Protein AF-A0A168EHV9-F1 (afdb_monomer_lite)

Sequence (299 aa):
MASMLSFASGSTSKSRPTATAKTTVALQALPVQDIETDQDRRGRSLKHLLKANHVNYAVVDKTLQLNNVNTHNLSAAYILGANETHLDTIYNEQIKHLDPWTPSPAEVIDEDWRDFLGDRNYQRAFVDFFEDKLAFQFAYDWKQEMKHVLIDGDEPLINCLIGAFGHPLNHLALAYEINSRALAMEALSLTCIHYNELHKYLDDPKYTKRSALPALSLQELISRLAQDESLQGTAAQERHDSLETLFSQHEDLILEYWNAWQIVDAAKQFQDLQQTAVALFTSSTSNCSSYQRSSINMG

Foldseek 3Di:
DDDDDDPPPPPPPPPDDDDDQLRDADDDDDDAQALVPDPDPQSVLLQVLLVVCLQWFFQAAPVNFDGQCLNVVLLVCVVVPDGNVRSVVSSVVSVVPTDTDDDAPDAADPVCNLVCFQASSCLVNLLVHLVVCCVPPVVVPLVVVQCCQAPDDPDHLVLLCPFLVNPLVSLCVSCRRHVNPSSSSSSRSVSRNRRDPSSCCVVPCVLQDAAPQADAAPVVLVVVVVVDPVCPPLQDPDGSCSVVVSCVVCVVVVSNSVNNHDRRHNNVRVVRVVVVVVVCVVVVPPPPPPPPPDPPDDD

Secondary structure (DSSP, 8-state):
---------------PPPP-GGG----PPPPP--TTT--SHHHHHHHHHHHHHHHHB-SB-TTSSSB--HHHHHHHHHHTT--HHHHHHHHHHHGGGPPBP---SS---TTTGGGGTT-GGGHHHHHHHHHHHHHHTSTT-HHHHHHHHHTSSSS-SGGGGGHHHHHHHHHHHHHHHTT-HHHHHHHHHHHHHT--GGGHHHH-GGG----SS-BS-HHHHHHHHHH-GGGTTTS-SS-TTHHHHHHHHHHHHHHHHHHHB--S-HHHHHHHHHHHHHHHHHHGGGS-SSSSSSSS---

Organism: Cordyceps fumosorosea (strain ARSEF 2679) (NCBI:txid1081104)

pLDDT: mean 86.11, std 19.09, range [25.48, 98.69]

Radius of gyration: 22.24 Å; chains: 1; bounding box: 85×48×56 Å

InterPro domains:
  IPR025337 Questin oxidase-like [PF14027] (67-285)
  IPR025337 Questin oxidase-like [PTHR35870] (15-287)

Structure (mmCIF, N/CA/C/O backbone):
data_AF-A0A168EHV9-F1
#
_entry.id   AF-A0A168EHV9-F1
#
loop_
_atom_site.group_PDB
_atom_site.id
_atom_site.type_symbol
_atom_site.label_atom_id
_atom_site.label_alt_id
_atom_site.label_comp_id
_atom_site.label_asym_id
_atom_site.label_entity_id
_atom_site.label_seq_id
_atom_site.pdbx_PDB_ins_code
_atom_site.Cartn_x
_atom_site.Cartn_y
_atom_site.Cartn_z
_atom_site.occupancy
_atom_site.B_iso_or_equiv
_atom_site.auth_seq_id
_atom_site.auth_comp_id
_atom_site.auth_asym_id
_atom_site.auth_atom_id
_atom_site.pdbx_PDB_model_num
ATOM 1 N N . MET A 1 1 ? -48.262 -27.572 -10.622 1.00 34.16 1 MET A N 1
ATOM 2 C CA . MET A 1 1 ? -47.590 -27.262 -9.345 1.00 34.16 1 MET A CA 1
ATOM 3 C C . MET A 1 1 ? -46.090 -27.302 -9.567 1.00 34.16 1 MET A C 1
ATOM 5 O O . MET A 1 1 ? -45.554 -28.387 -9.709 1.00 34.16 1 MET A O 1
ATOM 9 N N . ALA A 1 2 ? -45.458 -26.135 -9.666 1.00 27.70 2 ALA A N 1
ATOM 10 C CA . ALA A 1 2 ? -44.033 -25.904 -9.420 1.00 27.70 2 ALA A CA 1
ATOM 11 C C . ALA A 1 2 ? -43.858 -24.379 -9.418 1.00 27.70 2 ALA A C 1
ATOM 13 O O . ALA A 1 2 ? -43.912 -23.735 -10.461 1.00 27.70 2 ALA A O 1
ATOM 14 N N . SER A 1 3 ? -43.817 -23.808 -8.217 1.00 26.05 3 SER A N 1
ATOM 15 C CA . SER A 1 3 ? -43.642 -22.378 -7.981 1.00 26.05 3 SER A CA 1
ATOM 16 C C . SER A 1 3 ? -42.182 -22.019 -8.239 1.00 26.05 3 SER A C 1
ATOM 18 O O . SER A 1 3 ? -41.304 -22.530 -7.549 1.00 26.05 3 SER A O 1
ATOM 20 N N . MET A 1 4 ? -41.921 -21.147 -9.214 1.00 28.39 4 MET A N 1
ATOM 21 C CA . MET A 1 4 ? -40.635 -20.463 -9.336 1.00 28.39 4 MET A CA 1
ATOM 22 C C . MET A 1 4 ? -40.546 -19.422 -8.218 1.00 28.39 4 MET A C 1
ATOM 24 O O . MET A 1 4 ? -41.278 -18.435 -8.225 1.00 28.39 4 MET A O 1
ATOM 28 N N . LEU A 1 5 ? -39.672 -19.654 -7.242 1.00 28.83 5 LEU A N 1
ATOM 29 C CA . LEU A 1 5 ? -39.256 -18.623 -6.298 1.00 28.83 5 LEU A CA 1
ATOM 30 C C . LEU A 1 5 ? -38.093 -17.861 -6.936 1.00 28.83 5 LEU A C 1
ATOM 32 O O . LEU A 1 5 ? -36.964 -18.338 -6.979 1.00 28.83 5 LEU A O 1
ATOM 36 N N . SER A 1 6 ? -38.406 -16.687 -7.480 1.00 25.48 6 SER A N 1
ATOM 37 C CA . SER A 1 6 ? -37.418 -15.665 -7.808 1.00 25.48 6 SER A CA 1
ATOM 38 C C . SER A 1 6 ? -36.920 -15.066 -6.493 1.00 25.48 6 SER A C 1
ATOM 40 O O . SER A 1 6 ? -37.676 -14.401 -5.785 1.00 25.48 6 SER A O 1
ATOM 42 N N . PHE A 1 7 ? -35.661 -15.323 -6.146 1.00 29.28 7 PHE A N 1
ATOM 43 C CA . PHE A 1 7 ? -34.968 -14.538 -5.132 1.00 29.28 7 PHE A CA 1
ATOM 44 C C . PHE A 1 7 ? -34.495 -13.244 -5.794 1.00 29.28 7 PHE A C 1
ATOM 46 O O . PHE A 1 7 ? -33.439 -13.193 -6.418 1.00 29.28 7 PHE A O 1
ATOM 53 N N . ALA A 1 8 ? -35.306 -12.195 -5.684 1.00 27.77 8 ALA A N 1
ATOM 54 C CA . ALA A 1 8 ? -34.821 -10.840 -5.869 1.00 27.77 8 ALA A CA 1
ATOM 55 C C . ALA A 1 8 ? -33.911 -10.517 -4.675 1.00 27.77 8 ALA A C 1
ATOM 57 O O . ALA A 1 8 ? -34.394 -10.286 -3.566 1.00 27.77 8 ALA A O 1
ATOM 58 N N . SER A 1 9 ? -32.594 -10.547 -4.890 1.00 33.19 9 SER A N 1
ATOM 59 C CA . SER A 1 9 ? -31.646 -9.945 -3.956 1.00 33.19 9 SER A CA 1
ATOM 60 C C . SER A 1 9 ? -31.898 -8.441 -3.970 1.00 33.19 9 SER A C 1
ATOM 62 O O . SER A 1 9 ? -31.613 -7.749 -4.949 1.00 33.19 9 SER A O 1
ATOM 64 N N . GLY A 1 10 ? -32.546 -7.944 -2.919 1.00 27.75 10 GLY A N 1
ATOM 65 C CA . GLY A 1 10 ? -32.713 -6.518 -2.711 1.00 27.75 10 GLY A CA 1
ATOM 66 C C . GLY A 1 10 ? -31.342 -5.898 -2.491 1.00 27.75 10 GLY A C 1
ATOM 67 O O . GLY A 1 10 ? -30.741 -6.101 -1.442 1.00 27.75 10 GLY A O 1
ATOM 68 N N . SER A 1 11 ? -30.865 -5.125 -3.467 1.00 35.75 11 SER A N 1
ATOM 69 C CA . SER A 1 11 ? -29.765 -4.185 -3.271 1.00 35.75 11 SER A CA 1
ATOM 70 C C . SER A 1 11 ? -30.214 -3.150 -2.237 1.00 35.75 11 SER A C 1
ATOM 72 O O . SER A 1 11 ? -30.829 -2.129 -2.549 1.00 35.75 11 SER A O 1
ATOM 74 N N . THR A 1 12 ? -29.966 -3.438 -0.962 1.00 35.00 12 THR A N 1
ATOM 75 C CA . THR A 1 12 ? -29.972 -2.412 0.069 1.00 35.00 12 THR A CA 1
ATOM 76 C C . THR A 1 12 ? -28.744 -1.559 -0.191 1.00 35.00 12 THR A C 1
ATOM 78 O O . THR A 1 12 ? -27.644 -1.894 0.246 1.00 35.00 12 THR A O 1
ATOM 81 N N . SER A 1 13 ? -28.922 -0.471 -0.940 1.00 41.75 13 SER A N 1
ATOM 82 C CA . SER A 1 13 ? -27.969 0.632 -0.976 1.00 41.75 13 SER A CA 1
ATOM 83 C C . SER A 1 13 ? -27.669 1.025 0.473 1.00 41.75 13 SER A C 1
ATOM 85 O O . SER A 1 13 ? -28.491 1.656 1.141 1.00 41.75 13 SER A O 1
ATOM 87 N N . LYS A 1 14 ? -26.528 0.564 1.002 1.00 51.06 14 LYS A N 1
ATOM 88 C CA . LYS A 1 14 ? -26.032 0.973 2.317 1.00 51.06 14 LYS A CA 1
ATOM 89 C C . LYS A 1 14 ? -25.899 2.494 2.257 1.00 51.06 14 LYS A C 1
ATOM 91 O O . LYS A 1 14 ? -25.162 3.010 1.416 1.00 51.06 14 LYS A O 1
ATOM 96 N N . SER A 1 15 ? -26.638 3.219 3.098 1.00 45.91 15 SER A N 1
ATOM 97 C CA . SER A 1 15 ? -26.566 4.680 3.151 1.00 45.91 15 SER A CA 1
ATOM 98 C C . SER A 1 15 ? -25.124 5.093 3.451 1.00 45.91 15 SER A C 1
ATOM 100 O O . SER A 1 15 ? -24.645 4.887 4.567 1.00 45.91 15 SER A O 1
ATOM 102 N N . ARG A 1 16 ? -24.413 5.637 2.458 1.00 55.50 16 ARG A N 1
ATOM 103 C CA . ARG A 1 16 ? -23.060 6.160 2.667 1.00 55.50 16 ARG A CA 1
ATOM 104 C C . ARG A 1 16 ? -23.142 7.384 3.590 1.00 55.50 16 ARG A C 1
ATOM 106 O O . ARG A 1 16 ? -24.017 8.224 3.372 1.00 55.50 16 ARG A O 1
ATOM 113 N N . PRO A 1 17 ? -22.265 7.512 4.600 1.00 59.22 17 PRO A N 1
ATOM 114 C CA . PRO A 1 17 ? -22.218 8.703 5.438 1.00 59.22 17 PRO A CA 1
ATOM 115 C C . PRO A 1 17 ? -22.002 9.952 4.579 1.00 59.22 17 PRO A C 1
ATOM 117 O O . PRO A 1 17 ? -21.102 9.987 3.738 1.00 59.22 17 PRO A O 1
ATOM 120 N N . THR A 1 18 ? -22.817 10.985 4.778 1.00 64.69 18 THR A N 1
ATOM 121 C CA . THR A 1 18 ? -22.652 12.252 4.060 1.00 64.69 18 THR A CA 1
ATOM 122 C C . THR A 1 18 ? -21.494 13.031 4.676 1.00 64.69 18 THR A C 1
ATOM 124 O O . THR A 1 18 ? -21.542 13.397 5.850 1.00 64.69 18 THR A O 1
ATOM 127 N N . ALA A 1 19 ? -20.452 13.298 3.890 1.00 72.12 19 ALA A N 1
ATOM 128 C CA . ALA A 1 19 ? -19.323 14.104 4.332 1.00 72.12 19 ALA A CA 1
ATOM 129 C C . ALA A 1 19 ? -19.776 15.540 4.667 1.00 72.12 19 ALA A C 1
ATOM 131 O O . ALA A 1 19 ? -20.500 16.174 3.899 1.00 72.12 19 ALA A O 1
ATOM 132 N N . THR A 1 20 ? -19.350 16.061 5.818 1.00 82.81 20 THR A N 1
ATOM 133 C CA . THR A 1 20 ? -19.611 17.439 6.263 1.00 82.81 20 THR A CA 1
ATOM 134 C C . THR A 1 20 ? -18.299 18.196 6.415 1.00 82.81 20 THR A C 1
ATOM 136 O O . THR A 1 20 ? -17.263 17.574 6.617 1.00 82.81 20 THR A O 1
ATOM 139 N N . ALA A 1 21 ? -18.333 19.532 6.437 1.00 77.81 21 ALA A N 1
ATOM 140 C CA . ALA A 1 21 ? -17.128 20.342 6.656 1.00 77.81 21 ALA A CA 1
ATOM 141 C C . ALA A 1 21 ? -16.350 19.959 7.934 1.00 77.81 21 ALA A C 1
ATOM 143 O O . ALA A 1 21 ? -15.128 20.051 7.961 1.00 77.81 21 ALA A O 1
ATOM 144 N N . LYS A 1 22 ? -17.046 19.488 8.982 1.00 82.38 22 LYS A N 1
ATOM 145 C CA . LYS A 1 22 ? -16.427 19.031 10.240 1.00 82.38 22 LYS A CA 1
ATOM 146 C C . LYS A 1 22 ? -15.723 17.678 10.124 1.00 82.38 22 LYS A C 1
ATOM 148 O O . LYS A 1 22 ? -14.875 17.366 10.950 1.00 82.38 22 LYS A O 1
ATOM 153 N N . THR A 1 23 ? -16.090 16.874 9.131 1.00 82.94 23 THR A N 1
ATOM 154 C CA . THR A 1 23 ? -15.602 15.502 8.928 1.00 82.94 23 THR A CA 1
ATOM 155 C C . THR A 1 23 ? -14.753 15.372 7.662 1.00 82.94 23 THR A C 1
ATOM 157 O O . THR A 1 23 ? -14.484 14.261 7.220 1.00 82.94 23 THR A O 1
ATOM 160 N N . THR A 1 24 ? -14.364 16.489 7.045 1.00 86.75 24 THR A N 1
ATOM 161 C CA . THR A 1 24 ? -13.550 16.523 5.825 1.00 86.75 24 THR A CA 1
ATOM 162 C C . THR A 1 24 ? -12.269 17.298 6.056 1.00 86.75 24 THR A C 1
ATOM 164 O O . THR A 1 24 ? -12.294 18.372 6.655 1.00 86.75 24 THR A O 1
ATOM 167 N N . VAL A 1 25 ? -11.171 16.794 5.503 1.00 90.31 25 VAL A N 1
ATOM 168 C CA . VAL A 1 25 ? -9.889 17.497 5.454 1.00 90.31 25 VAL A CA 1
ATOM 169 C C . VAL A 1 25 ? -9.644 17.926 4.014 1.00 90.31 25 VAL A C 1
ATOM 171 O O . VAL A 1 25 ? -9.630 17.093 3.110 1.00 90.31 25 VAL A O 1
ATOM 174 N N . ALA A 1 26 ? -9.465 19.225 3.792 1.00 88.81 26 ALA A N 1
ATOM 175 C CA . ALA A 1 26 ? -9.040 19.729 2.494 1.00 88.81 26 ALA A CA 1
ATOM 176 C C . ALA A 1 26 ? -7.524 19.542 2.363 1.00 88.81 26 ALA A C 1
ATOM 178 O O . ALA A 1 26 ? -6.759 20.125 3.130 1.00 88.81 26 ALA A O 1
ATOM 179 N N . LEU A 1 27 ? -7.101 18.735 1.392 1.00 85.12 27 LEU A N 1
ATOM 180 C CA . LEU A 1 27 ? -5.694 18.527 1.066 1.00 85.12 27 LEU A CA 1
ATOM 181 C C . LEU A 1 27 ? -5.400 19.121 -0.306 1.00 85.12 27 LEU A C 1
ATOM 183 O O . LEU A 1 27 ? -6.161 18.937 -1.256 1.00 85.12 27 LEU A O 1
ATOM 187 N N . GLN A 1 28 ? -4.286 19.840 -0.404 1.00 87.75 28 GLN A N 1
ATOM 188 C CA . GLN A 1 28 ? -3.767 20.274 -1.690 1.00 87.75 28 GLN A CA 1
ATOM 189 C C . GLN A 1 28 ? -3.089 19.083 -2.368 1.00 87.75 28 GLN A C 1
ATOM 191 O O . GLN A 1 28 ? -2.227 18.441 -1.769 1.00 87.75 28 GLN A O 1
ATOM 196 N N . ALA A 1 29 ? -3.465 18.800 -3.615 1.00 84.62 29 ALA A N 1
ATOM 197 C CA . ALA A 1 29 ? -2.769 17.802 -4.413 1.00 84.62 29 ALA A CA 1
ATOM 198 C C . ALA A 1 29 ? -1.316 18.246 -4.640 1.00 84.62 29 ALA A C 1
ATOM 200 O O . ALA A 1 29 ? -1.069 19.375 -5.077 1.00 84.62 29 ALA A O 1
ATOM 201 N N . LEU A 1 30 ? -0.368 17.361 -4.333 1.00 83.31 30 LEU A N 1
ATOM 202 C CA . LEU A 1 30 ? 1.035 17.583 -4.655 1.00 83.31 30 LEU A CA 1
ATOM 203 C C . LEU A 1 30 ? 1.253 17.454 -6.172 1.00 83.31 30 LEU A C 1
ATOM 205 O O . LEU A 1 30 ? 0.503 16.735 -6.841 1.00 83.31 30 LEU A O 1
ATOM 209 N N . PRO A 1 31 ? 2.255 18.151 -6.738 1.00 88.00 31 PRO A N 1
ATOM 210 C CA . PRO A 1 31 ? 2.623 17.967 -8.133 1.00 88.00 31 PRO A CA 1
ATOM 211 C C . PRO A 1 31 ? 3.004 16.510 -8.404 1.00 88.00 31 PRO A C 1
ATOM 213 O O . PRO A 1 31 ? 3.838 15.945 -7.699 1.00 88.00 31 PRO A O 1
ATOM 216 N N . VAL A 1 32 ? 2.420 15.927 -9.449 1.00 92.81 32 VAL A N 1
ATOM 217 C CA . VAL A 1 32 ? 2.819 14.604 -9.936 1.00 92.81 32 VAL A CA 1
ATOM 218 C C . VAL A 1 32 ? 4.202 14.723 -10.571 1.00 92.81 32 VAL A C 1
ATOM 220 O O . VAL A 1 32 ? 4.411 15.540 -11.470 1.00 92.81 32 VAL A O 1
ATOM 223 N N . GLN A 1 33 ? 5.140 13.903 -10.116 1.00 92.62 33 GLN A N 1
ATOM 224 C CA . GLN A 1 33 ? 6.472 13.784 -10.691 1.00 92.62 33 GLN A CA 1
ATOM 225 C C . GLN A 1 33 ? 6.429 12.755 -11.821 1.00 92.62 33 GLN A C 1
ATOM 227 O O . GLN A 1 33 ? 6.832 11.611 -11.646 1.00 92.62 33 GLN A O 1
ATOM 232 N N . ASP A 1 34 ? 5.875 13.146 -12.968 1.00 94.44 34 ASP A N 1
ATOM 233 C CA . ASP A 1 34 ? 5.616 12.233 -14.084 1.00 94.44 34 ASP A CA 1
ATOM 234 C C . ASP A 1 34 ? 6.908 11.716 -14.742 1.00 94.44 34 ASP A C 1
ATOM 236 O O . ASP A 1 34 ? 7.407 12.288 -15.711 1.00 94.44 34 ASP A O 1
ATOM 240 N N . ILE A 1 35 ? 7.427 10.592 -14.241 1.00 95.38 35 ILE A N 1
ATOM 241 C CA . ILE A 1 35 ? 8.651 9.971 -14.763 1.00 95.38 35 ILE A CA 1
ATOM 242 C C . ILE A 1 35 ? 8.446 9.307 -16.127 1.00 95.38 35 ILE A C 1
ATOM 244 O O . ILE A 1 35 ? 9.422 8.975 -16.803 1.00 95.38 35 ILE A O 1
ATOM 248 N N . GLU A 1 36 ? 7.198 9.072 -16.547 1.00 91.44 36 GLU A N 1
ATOM 249 C CA . GLU A 1 36 ? 6.912 8.394 -17.811 1.00 91.44 36 GLU A CA 1
ATOM 250 C C . GLU A 1 36 ? 7.256 9.277 -19.008 1.00 91.44 36 GLU A C 1
ATOM 252 O O . GLU A 1 36 ? 7.750 8.760 -20.018 1.00 91.44 36 GLU A O 1
ATOM 257 N N . THR A 1 37 ? 7.041 10.588 -18.864 1.00 91.06 37 THR A N 1
ATOM 258 C CA . THR A 1 37 ? 7.288 11.606 -19.893 1.00 91.06 37 THR A CA 1
ATOM 259 C C . THR A 1 37 ? 8.524 12.473 -19.622 1.00 91.06 37 THR A C 1
ATOM 261 O O . THR A 1 37 ? 8.908 13.273 -20.486 1.00 91.06 37 THR A O 1
ATOM 264 N N . ASP A 1 38 ? 9.189 12.279 -18.477 1.00 89.38 38 ASP A N 1
ATOM 265 C CA . ASP A 1 38 ? 10.330 13.086 -18.045 1.00 89.38 38 ASP A CA 1
ATOM 266 C C . ASP A 1 38 ? 11.535 12.993 -19.002 1.00 89.38 38 ASP A C 1
ATOM 268 O O . ASP A 1 38 ? 12.020 11.919 -19.379 1.00 89.38 38 ASP A O 1
ATOM 272 N N . GLN A 1 39 ? 12.037 14.164 -19.394 1.00 90.62 39 GLN A N 1
ATOM 273 C CA . GLN A 1 39 ? 13.214 14.330 -20.247 1.00 90.62 39 GLN A CA 1
ATOM 274 C C . GLN A 1 39 ? 14.494 14.568 -19.436 1.00 90.62 39 GLN A C 1
ATOM 276 O O . GLN A 1 39 ? 15.587 14.604 -20.015 1.00 90.62 39 GLN A O 1
ATOM 281 N N . ASP A 1 40 ? 14.407 14.683 -18.114 1.00 93.62 40 ASP A N 1
ATOM 282 C CA . ASP A 1 40 ? 15.566 14.688 -17.238 1.00 93.62 40 ASP A CA 1
ATOM 283 C C . ASP A 1 40 ? 16.160 13.275 -17.109 1.00 93.62 40 ASP A C 1
ATOM 285 O O . ASP A 1 40 ? 15.470 12.249 -17.144 1.00 93.62 40 ASP A O 1
ATOM 289 N N . ARG A 1 41 ? 17.490 13.201 -17.008 1.00 94.56 41 ARG A N 1
ATOM 290 C CA . ARG A 1 41 ? 18.201 11.923 -16.886 1.00 94.56 41 ARG A CA 1
ATOM 291 C C . ARG A 1 41 ? 17.807 11.189 -15.601 1.00 94.56 41 ARG A C 1
ATOM 293 O O . ARG A 1 41 ? 17.723 9.959 -15.611 1.00 94.56 41 ARG A O 1
ATOM 300 N N . ARG A 1 42 ? 17.499 11.932 -14.548 1.00 95.81 42 ARG A N 1
ATOM 301 C CA . ARG A 1 42 ? 17.100 11.447 -13.237 1.00 95.81 42 ARG A CA 1
ATOM 302 C C . ARG A 1 42 ? 15.749 10.742 -13.255 1.00 95.81 42 ARG A C 1
ATOM 304 O O . ARG A 1 42 ? 15.660 9.614 -12.776 1.00 95.81 42 ARG A O 1
ATOM 311 N N . GLY A 1 43 ? 14.730 11.361 -13.856 1.00 96.44 43 GLY A N 1
ATOM 312 C CA . GLY A 1 43 ? 13.402 10.758 -14.010 1.00 96.44 43 GLY A CA 1
ATOM 313 C C . GLY A 1 43 ? 13.457 9.479 -14.846 1.00 96.44 43 GLY A C 1
ATOM 314 O O . GLY A 1 43 ? 12.920 8.444 -14.448 1.00 96.44 43 GLY A O 1
ATOM 315 N N . ARG A 1 44 ? 14.227 9.489 -15.947 1.00 96.25 44 ARG A N 1
ATOM 316 C CA . ARG A 1 44 ? 14.475 8.273 -16.743 1.00 96.25 44 ARG A CA 1
ATOM 317 C C . ARG A 1 44 ? 15.191 7.176 -15.958 1.00 96.25 44 ARG A C 1
ATOM 319 O O . ARG A 1 44 ? 14.838 6.010 -16.107 1.00 96.25 44 ARG A O 1
ATOM 326 N N . SER A 1 45 ? 16.195 7.527 -15.149 1.00 97.62 45 SER A N 1
ATOM 327 C CA . SER A 1 45 ? 16.901 6.570 -14.287 1.00 97.62 45 SER A CA 1
ATOM 328 C C . SER A 1 45 ? 15.921 5.904 -13.320 1.00 97.62 45 SER A C 1
ATOM 330 O O . SER A 1 45 ? 15.820 4.679 -13.332 1.00 97.62 45 SER A O 1
ATOM 332 N N . LEU A 1 46 ? 15.107 6.684 -12.597 1.00 98.12 46 LEU A N 1
ATOM 333 C CA . LEU A 1 46 ? 14.077 6.135 -11.714 1.00 98.12 46 LEU A CA 1
ATOM 334 C C . LEU A 1 46 ? 13.121 5.203 -12.475 1.00 98.12 46 LEU A C 1
ATOM 336 O O . LEU A 1 46 ? 12.934 4.060 -12.066 1.00 98.12 46 LEU A O 1
ATOM 340 N N . LYS A 1 47 ? 12.576 5.642 -13.617 1.00 97.75 47 LYS A N 1
ATOM 341 C CA . LYS A 1 47 ? 11.692 4.822 -14.463 1.00 97.75 47 LYS A CA 1
ATOM 342 C C . LYS A 1 47 ? 12.320 3.473 -14.819 1.00 97.75 47 LYS A C 1
ATOM 344 O O . LYS A 1 47 ? 11.668 2.434 -14.715 1.00 97.75 47 LYS A O 1
ATOM 349 N N . HIS A 1 48 ? 13.582 3.475 -15.245 1.00 97.56 48 HIS A N 1
ATOM 350 C CA . HIS A 1 48 ? 14.288 2.251 -15.611 1.00 97.56 48 HIS A CA 1
ATOM 351 C C . HIS A 1 48 ? 14.519 1.329 -14.414 1.00 97.56 48 HIS A C 1
ATOM 353 O O . HIS A 1 48 ? 14.302 0.127 -14.550 1.00 97.56 48 HIS A O 1
ATOM 359 N N . LEU A 1 49 ? 14.907 1.871 -13.259 1.00 98.50 49 LEU A N 1
ATOM 360 C CA . LEU A 1 49 ? 15.152 1.086 -12.049 1.00 98.50 49 LEU A CA 1
ATOM 361 C C . LEU A 1 49 ? 13.860 0.482 -11.486 1.00 98.50 49 LEU A C 1
ATOM 363 O O . LEU A 1 49 ? 13.853 -0.690 -11.122 1.00 98.50 49 LEU A O 1
ATOM 367 N N . LEU A 1 50 ? 12.750 1.226 -11.486 1.00 98.38 50 LEU A N 1
ATOM 368 C CA . LEU A 1 50 ? 11.447 0.697 -11.067 1.00 98.38 50 LEU A CA 1
ATOM 369 C C . LEU A 1 50 ? 10.964 -0.408 -12.008 1.00 98.38 50 LEU A C 1
ATOM 371 O O . LEU A 1 50 ? 10.540 -1.463 -11.546 1.00 98.38 50 LEU A O 1
ATOM 375 N N . LYS A 1 51 ? 11.105 -0.221 -13.327 1.00 97.88 51 LYS A N 1
ATOM 376 C CA . LYS A 1 51 ? 10.781 -1.272 -14.301 1.00 97.88 51 LYS A CA 1
ATOM 377 C C . LYS A 1 51 ? 11.679 -2.499 -14.134 1.00 97.88 51 LYS A C 1
ATOM 379 O O . LYS A 1 51 ? 11.203 -3.623 -14.254 1.00 97.88 51 LYS A O 1
ATOM 384 N N . ALA A 1 52 ? 12.968 -2.300 -13.870 1.00 98.25 52 ALA A N 1
ATOM 385 C CA . ALA A 1 52 ? 13.887 -3.398 -13.607 1.00 98.25 52 ALA A CA 1
ATOM 386 C C . ALA A 1 52 ? 13.522 -4.134 -12.309 1.00 98.25 52 ALA A C 1
ATOM 388 O O . ALA A 1 52 ? 13.575 -5.361 -12.296 1.00 98.25 52 ALA A O 1
ATOM 389 N N . ASN A 1 53 ? 13.087 -3.422 -11.263 1.00 98.50 53 ASN A N 1
ATOM 390 C CA . ASN A 1 53 ? 12.585 -4.049 -10.044 1.00 98.50 53 ASN A CA 1
ATOM 391 C C . ASN A 1 53 ? 11.359 -4.921 -10.341 1.00 98.50 53 ASN A C 1
ATOM 393 O O . ASN A 1 53 ? 11.388 -6.120 -10.085 1.00 98.50 53 ASN A O 1
ATOM 397 N N . HIS A 1 54 ? 10.350 -4.318 -10.972 1.00 98.12 54 HIS A N 1
ATOM 398 C CA . HIS A 1 54 ? 9.085 -4.948 -11.340 1.00 98.12 54 HIS A CA 1
ATOM 399 C C . HIS A 1 54 ? 9.260 -6.236 -12.149 1.00 98.12 54 HIS A C 1
ATOM 401 O O . HIS A 1 54 ? 8.633 -7.257 -11.880 1.00 98.12 54 HIS A O 1
ATOM 407 N N . VAL A 1 55 ? 10.150 -6.213 -13.143 1.00 98.06 55 VAL A N 1
ATOM 408 C CA . VAL A 1 55 ? 10.363 -7.359 -14.036 1.00 98.06 55 VAL A CA 1
ATOM 409 C C . VAL A 1 55 ? 11.141 -8.486 -13.358 1.00 98.06 55 VAL A C 1
ATOM 411 O O . VAL A 1 55 ? 10.906 -9.648 -13.676 1.00 98.06 55 VAL A O 1
ATOM 414 N N . ASN A 1 56 ? 12.078 -8.173 -12.460 1.00 98.19 56 ASN A N 1
ATOM 415 C CA . ASN A 1 56 ? 13.047 -9.162 -11.982 1.00 98.19 56 ASN A CA 1
ATOM 416 C C . ASN A 1 56 ? 12.752 -9.710 -10.583 1.00 98.19 56 ASN A C 1
ATOM 418 O O . ASN A 1 56 ? 13.151 -10.841 -10.308 1.00 98.19 56 ASN A O 1
ATOM 422 N N . TYR A 1 57 ? 12.087 -8.949 -9.710 1.00 98.38 57 TYR A N 1
ATOM 423 C CA . TYR A 1 57 ? 11.987 -9.275 -8.286 1.00 98.38 57 TYR A CA 1
ATOM 424 C C . TYR A 1 57 ? 10.549 -9.356 -7.799 1.00 98.38 57 TYR A C 1
ATOM 426 O O . TYR A 1 57 ? 9.709 -8.544 -8.174 1.00 98.38 57 TYR A O 1
ATOM 434 N N . ALA A 1 58 ? 10.313 -10.320 -6.914 1.00 97.94 58 ALA A N 1
ATOM 435 C CA . ALA A 1 58 ? 9.029 -10.547 -6.278 1.00 97.94 58 ALA A CA 1
ATOM 436 C C . ALA A 1 58 ? 8.597 -9.353 -5.404 1.00 97.94 58 ALA A C 1
ATOM 438 O O . ALA A 1 58 ? 9.438 -8.601 -4.894 1.00 97.94 58 ALA A O 1
ATOM 439 N N . VAL A 1 59 ? 7.282 -9.176 -5.224 1.00 97.50 59 VAL A N 1
ATOM 440 C CA . VAL A 1 59 ? 6.713 -8.128 -4.351 1.00 97.50 59 VAL A CA 1
ATOM 441 C C . VAL A 1 59 ? 6.731 -8.533 -2.876 1.00 97.50 59 VAL A C 1
ATOM 443 O O . VAL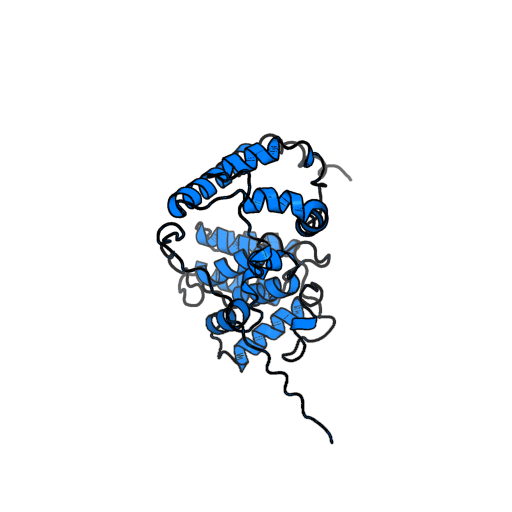 A 1 59 ? 6.738 -7.665 -2.004 1.00 97.50 59 VAL A O 1
ATOM 446 N N . VAL A 1 60 ? 6.811 -9.834 -2.590 1.00 95.12 60 VAL A N 1
ATOM 447 C CA . VAL A 1 60 ? 7.050 -10.399 -1.256 1.00 95.12 60 VAL A CA 1
ATOM 448 C C . VAL A 1 60 ? 8.180 -11.424 -1.344 1.00 95.12 60 VAL A C 1
ATOM 450 O O . VAL A 1 60 ? 8.291 -12.150 -2.334 1.00 95.12 60 VAL A O 1
ATOM 453 N N . ASP A 1 61 ? 9.024 -11.473 -0.317 1.00 92.31 61 ASP A N 1
ATOM 454 C CA . ASP A 1 61 ? 10.145 -12.403 -0.202 1.00 92.31 61 ASP A CA 1
ATOM 455 C C . ASP A 1 61 ? 9.707 -13.877 -0.248 1.00 92.31 61 ASP A C 1
ATOM 457 O O . ASP A 1 61 ? 8.537 -14.222 -0.087 1.00 92.31 61 ASP A O 1
ATOM 461 N N . LYS A 1 62 ? 10.661 -14.793 -0.420 1.00 90.38 62 LYS A N 1
ATOM 462 C CA . LYS A 1 62 ? 10.382 -16.239 -0.492 1.00 90.38 62 LYS A CA 1
ATOM 463 C C . LYS A 1 62 ? 9.771 -16.826 0.781 1.00 90.38 62 LYS A C 1
ATOM 465 O O . LYS A 1 62 ? 9.238 -17.931 0.736 1.00 90.38 62 LYS A O 1
ATOM 470 N N . THR A 1 63 ? 9.914 -16.147 1.923 1.00 86.94 63 THR A N 1
ATOM 471 C CA . THR A 1 63 ? 9.269 -16.568 3.175 1.00 86.94 63 THR A CA 1
ATOM 472 C C . THR A 1 63 ? 7.824 -16.081 3.270 1.00 86.94 63 THR A C 1
ATOM 474 O O . THR A 1 63 ? 7.090 -16.528 4.151 1.00 86.94 63 THR A O 1
ATOM 477 N N . LEU A 1 64 ? 7.401 -15.229 2.328 1.00 86.69 64 LEU A N 1
ATOM 478 C CA . LEU A 1 64 ? 6.086 -14.605 2.247 1.00 86.69 64 LEU A CA 1
ATOM 479 C C . LEU A 1 64 ? 5.768 -13.743 3.479 1.00 86.69 64 LEU A C 1
ATOM 481 O O . LEU A 1 64 ? 4.607 -13.606 3.872 1.00 86.69 64 LEU A O 1
ATOM 485 N N . GLN A 1 65 ? 6.808 -13.196 4.112 1.00 83.62 65 GLN A N 1
ATOM 486 C CA . GLN A 1 65 ? 6.712 -12.397 5.333 1.00 83.62 65 GLN A CA 1
ATOM 487 C C . GLN A 1 65 ? 7.078 -10.939 5.094 1.00 83.62 65 GLN A C 1
ATOM 489 O O . GLN A 1 65 ? 6.504 -10.064 5.732 1.00 83.62 65 GLN A O 1
ATOM 494 N N . LEU A 1 66 ? 8.045 -10.662 4.218 1.00 88.56 66 LEU A N 1
ATOM 495 C CA . LEU A 1 66 ? 8.588 -9.320 4.035 1.00 88.56 66 LEU A CA 1
ATOM 496 C C . LEU A 1 66 ? 8.291 -8.801 2.637 1.00 88.56 66 LEU A C 1
ATOM 498 O O . LEU A 1 66 ? 8.555 -9.463 1.638 1.00 88.56 66 LEU A O 1
ATOM 502 N N . ASN A 1 67 ? 7.775 -7.578 2.573 1.00 93.44 67 ASN A N 1
ATOM 503 C CA . ASN A 1 67 ? 7.519 -6.902 1.310 1.00 93.44 67 ASN A CA 1
ATOM 504 C C . ASN A 1 67 ? 8.810 -6.354 0.693 1.00 93.44 67 ASN A C 1
ATOM 506 O O . ASN A 1 67 ? 9.707 -5.879 1.395 1.00 93.44 67 ASN A O 1
ATOM 510 N N . ASN A 1 68 ? 8.867 -6.341 -0.634 1.00 95.62 68 ASN A N 1
ATOM 511 C CA . ASN A 1 68 ? 9.900 -5.639 -1.378 1.00 95.62 68 ASN A CA 1
ATOM 512 C C . ASN A 1 68 ? 9.711 -4.119 -1.237 1.00 95.62 68 ASN A C 1
ATOM 514 O O . ASN A 1 68 ? 8.774 -3.534 -1.773 1.00 95.62 68 ASN A O 1
ATOM 518 N N . VAL A 1 69 ? 10.632 -3.466 -0.529 1.00 95.06 69 VAL A N 1
ATOM 519 C CA . VAL A 1 69 ? 10.601 -2.015 -0.267 1.00 95.06 69 VAL A CA 1
ATOM 520 C C . VAL A 1 69 ? 11.491 -1.200 -1.211 1.00 95.06 69 VAL A C 1
ATOM 522 O O . VAL A 1 69 ? 11.640 0.010 -1.037 1.00 95.06 69 VAL A O 1
ATOM 525 N N . ASN A 1 70 ? 12.108 -1.821 -2.220 1.00 96.62 70 ASN A N 1
ATOM 526 C CA . ASN A 1 70 ? 13.062 -1.139 -3.096 1.00 96.62 70 ASN A CA 1
ATOM 527 C C . ASN A 1 70 ? 12.401 -0.013 -3.908 1.00 96.62 70 ASN A C 1
ATOM 529 O O . ASN A 1 70 ? 12.954 1.083 -4.015 1.00 96.62 70 ASN A O 1
ATOM 533 N N . THR A 1 71 ? 11.181 -0.233 -4.409 1.00 95.81 71 THR A N 1
ATOM 534 C CA . THR A 1 71 ? 10.409 0.802 -5.119 1.00 95.81 71 THR A CA 1
ATOM 535 C C . THR A 1 71 ? 10.106 2.001 -4.220 1.00 95.81 71 THR A C 1
ATOM 537 O O . THR A 1 71 ? 10.168 3.143 -4.682 1.00 95.81 71 THR A O 1
ATOM 540 N N . HIS A 1 72 ? 9.862 1.768 -2.925 1.00 96.44 72 HIS A N 1
ATOM 541 C CA . HIS A 1 72 ? 9.626 2.823 -1.935 1.00 96.44 72 HIS A CA 1
ATOM 542 C C . HIS A 1 72 ? 10.904 3.618 -1.676 1.00 96.44 72 HIS A C 1
ATOM 544 O O . HIS A 1 72 ? 10.884 4.844 -1.751 1.00 96.44 72 HIS A O 1
ATOM 550 N N . ASN A 1 73 ? 12.028 2.931 -1.458 1.00 97.44 73 ASN A N 1
ATOM 551 C CA . ASN A 1 73 ? 13.330 3.562 -1.230 1.00 97.44 73 ASN A CA 1
ATOM 552 C C . ASN A 1 73 ? 13.761 4.438 -2.415 1.00 97.44 73 ASN A C 1
ATOM 554 O O . ASN A 1 73 ? 14.194 5.575 -2.221 1.00 97.44 73 ASN A O 1
ATOM 558 N N . LEU A 1 74 ? 13.606 3.937 -3.643 1.00 98.19 74 LEU A N 1
ATOM 559 C CA . LEU A 1 74 ? 13.930 4.682 -4.860 1.00 98.19 74 LEU A CA 1
ATOM 560 C C . LEU A 1 74 ? 13.030 5.901 -5.052 1.00 98.19 74 LEU A C 1
ATOM 562 O O . LEU A 1 74 ? 13.532 6.997 -5.307 1.00 98.19 74 LEU A O 1
ATOM 566 N N . SER A 1 75 ? 11.716 5.724 -4.905 1.00 97.25 75 SER A N 1
ATOM 567 C CA . SER A 1 75 ? 10.752 6.811 -5.094 1.00 97.25 75 SER A CA 1
ATOM 568 C C . SER A 1 75 ? 10.935 7.895 -4.035 1.00 97.25 75 SER A C 1
ATOM 570 O O . SER A 1 75 ? 11.020 9.070 -4.378 1.00 97.25 75 SER A O 1
ATOM 572 N N . ALA A 1 76 ? 11.105 7.521 -2.764 1.00 95.75 76 ALA A N 1
ATOM 573 C CA . ALA A 1 76 ? 11.359 8.468 -1.682 1.00 95.75 76 ALA A CA 1
ATOM 574 C C . ALA A 1 76 ? 12.676 9.231 -1.887 1.00 95.75 76 ALA A C 1
ATOM 576 O O . ALA A 1 76 ? 12.704 10.458 -1.791 1.00 95.75 76 ALA A O 1
ATOM 577 N N . ALA A 1 77 ? 13.765 8.536 -2.232 1.00 97.56 77 ALA A N 1
ATOM 578 C CA . ALA A 1 77 ? 15.042 9.182 -2.526 1.00 97.56 77 ALA A CA 1
ATOM 579 C C . ALA A 1 77 ? 14.917 10.166 -3.701 1.00 97.56 77 ALA A C 1
ATOM 581 O O . ALA A 1 77 ? 15.447 11.280 -3.649 1.00 97.56 77 ALA A O 1
ATOM 582 N N . TYR A 1 78 ? 14.177 9.792 -4.746 1.00 97.31 78 TYR A N 1
ATOM 583 C CA . TYR A 1 78 ? 13.884 10.670 -5.872 1.00 97.31 78 TYR A CA 1
ATOM 584 C C . TYR A 1 78 ? 13.022 11.882 -5.469 1.00 97.31 78 TYR A C 1
ATOM 586 O O . TYR A 1 78 ? 13.339 13.019 -5.811 1.00 97.31 78 TYR A O 1
ATOM 594 N N . ILE A 1 79 ? 11.987 11.713 -4.660 1.00 94.81 79 ILE A N 1
ATOM 595 C CA . ILE A 1 79 ? 11.196 12.855 -4.186 1.00 94.81 79 ILE A CA 1
ATOM 596 C C . ILE A 1 79 ? 12.073 13.815 -3.353 1.00 94.81 79 ILE A C 1
ATOM 598 O O . ILE A 1 79 ? 11.942 15.033 -3.459 1.00 94.81 79 ILE A O 1
ATOM 602 N N . LEU A 1 80 ? 13.051 13.283 -2.610 1.00 95.56 80 LEU A N 1
ATOM 603 C CA . LEU A 1 80 ? 13.973 14.041 -1.752 1.00 95.56 80 LEU A CA 1
ATOM 604 C C . LEU A 1 80 ? 15.215 14.625 -2.455 1.00 95.56 80 LEU A C 1
ATOM 606 O O . LEU A 1 80 ? 16.061 15.227 -1.795 1.00 95.56 80 LEU A O 1
ATOM 610 N N . GLY A 1 81 ? 15.355 14.481 -3.776 1.00 95.56 81 GLY A N 1
ATOM 611 C CA . GLY A 1 81 ? 16.456 15.116 -4.526 1.00 95.56 81 GLY A CA 1
ATOM 612 C C . GLY A 1 81 ? 17.673 14.228 -4.848 1.00 95.56 81 GLY A C 1
ATOM 613 O O . GLY A 1 81 ? 18.683 14.738 -5.329 1.00 95.56 81 GLY A O 1
ATOM 614 N N . ALA A 1 82 ? 17.609 12.906 -4.646 1.00 97.50 82 ALA A N 1
ATOM 615 C CA . ALA A 1 82 ? 18.672 11.974 -5.044 1.00 97.50 82 ALA A CA 1
ATOM 616 C C . ALA A 1 82 ? 18.950 11.982 -6.560 1.00 97.50 82 ALA A C 1
ATOM 618 O O . ALA A 1 82 ? 18.018 11.844 -7.348 1.00 97.50 82 ALA A O 1
ATOM 619 N N . ASN A 1 83 ? 20.214 12.109 -6.973 1.00 97.19 83 ASN A N 1
ATOM 620 C CA . ASN A 1 83 ? 20.629 12.009 -8.380 1.00 97.19 83 ASN A CA 1
ATOM 621 C C . ASN A 1 83 ? 20.718 10.543 -8.855 1.00 97.19 83 ASN A C 1
ATOM 623 O O . ASN A 1 83 ? 20.509 9.616 -8.076 1.00 97.19 83 ASN A O 1
ATOM 627 N N . GLU A 1 84 ? 21.064 10.327 -10.122 1.00 97.56 84 GLU A N 1
ATOM 628 C CA . GLU A 1 84 ? 21.157 8.998 -10.742 1.00 97.56 84 GLU A CA 1
ATOM 629 C C . GLU A 1 84 ? 22.133 8.079 -10.009 1.00 97.56 84 GLU A C 1
ATOM 631 O O . GLU A 1 84 ? 21.804 6.933 -9.731 1.00 97.56 84 GLU A O 1
ATOM 636 N N . THR A 1 85 ? 23.307 8.589 -9.627 1.00 98.19 85 THR A N 1
ATOM 637 C CA . THR A 1 85 ? 24.311 7.806 -8.894 1.00 98.19 85 THR A CA 1
ATOM 638 C C . THR A 1 85 ? 23.765 7.320 -7.553 1.00 98.19 85 THR A C 1
ATOM 640 O O . THR A 1 85 ? 24.019 6.183 -7.155 1.00 98.19 85 THR A O 1
ATOM 643 N N . HIS A 1 86 ? 23.005 8.160 -6.845 1.00 98.44 86 HIS A N 1
ATOM 644 C CA . HIS A 1 86 ? 22.351 7.762 -5.600 1.00 98.44 86 HIS A CA 1
ATOM 645 C C . HIS A 1 86 ? 21.284 6.689 -5.851 1.00 98.44 86 HIS A C 1
ATOM 647 O O . HIS A 1 86 ? 21.251 5.701 -5.121 1.00 98.44 86 HIS A O 1
ATOM 653 N N . LEU A 1 87 ? 20.449 6.852 -6.883 1.00 98.62 87 LEU A N 1
ATOM 654 C CA . LEU A 1 87 ? 19.406 5.881 -7.231 1.00 98.62 87 LEU A CA 1
ATOM 655 C C . LEU A 1 87 ? 20.000 4.523 -7.624 1.00 98.62 87 LEU A C 1
ATOM 657 O O . LEU A 1 87 ? 19.573 3.497 -7.099 1.00 98.62 87 LEU A O 1
ATOM 661 N N . ASP A 1 88 ? 21.035 4.515 -8.464 1.00 98.38 88 ASP A N 1
ATOM 662 C CA . ASP A 1 88 ? 21.753 3.299 -8.852 1.00 98.38 88 ASP A CA 1
ATOM 663 C C . ASP A 1 88 ? 22.390 2.621 -7.631 1.00 98.38 88 ASP A C 1
ATOM 665 O O . ASP A 1 88 ? 22.357 1.397 -7.503 1.00 98.38 88 ASP A O 1
ATOM 669 N N . THR A 1 89 ? 22.958 3.401 -6.706 1.00 98.56 89 THR A N 1
ATOM 670 C CA . THR A 1 89 ? 23.546 2.865 -5.467 1.00 98.56 89 THR A CA 1
ATOM 671 C C . THR A 1 89 ? 22.484 2.199 -4.596 1.00 98.56 89 THR A C 1
ATOM 673 O O . THR A 1 89 ? 22.695 1.078 -4.137 1.00 98.56 89 THR A O 1
ATOM 676 N N . ILE A 1 90 ? 21.336 2.859 -4.402 1.00 98.38 90 ILE A N 1
ATOM 677 C CA . ILE A 1 90 ? 20.207 2.308 -3.641 1.00 98.38 90 ILE A CA 1
ATOM 678 C C . ILE A 1 90 ? 19.736 1.009 -4.291 1.00 98.38 90 ILE A C 1
ATOM 680 O O . ILE A 1 90 ? 19.690 -0.015 -3.616 1.00 98.38 90 ILE A O 1
ATOM 684 N N . TYR A 1 91 ? 19.457 1.027 -5.596 1.00 98.50 91 TYR A N 1
ATOM 685 C CA . TYR A 1 91 ? 18.979 -0.150 -6.315 1.00 98.50 91 TYR A CA 1
ATOM 686 C C . TYR A 1 91 ? 19.948 -1.327 -6.169 1.00 98.50 91 TYR A C 1
ATOM 688 O O . TYR A 1 91 ? 19.546 -2.402 -5.734 1.00 98.50 91 TYR A O 1
ATOM 696 N N . ASN A 1 92 ? 21.234 -1.115 -6.464 1.00 98.12 92 ASN A N 1
ATOM 697 C CA . ASN A 1 92 ? 22.242 -2.175 -6.430 1.00 98.12 92 ASN A CA 1
ATOM 698 C C . ASN A 1 92 ? 22.471 -2.757 -5.030 1.00 98.12 92 ASN A C 1
ATOM 700 O O . ASN A 1 92 ? 22.861 -3.918 -4.914 1.00 98.12 92 ASN A O 1
ATOM 704 N N . GLU A 1 93 ? 22.254 -1.976 -3.971 1.00 97.88 93 GLU A N 1
ATOM 705 C CA . GLU A 1 93 ? 22.327 -2.492 -2.606 1.00 97.88 93 GLU A CA 1
ATOM 706 C C . GLU A 1 93 ? 21.079 -3.301 -2.248 1.00 97.88 93 GLU A C 1
ATOM 708 O O . GLU A 1 93 ? 21.191 -4.412 -1.737 1.00 97.88 93 GLU A O 1
ATOM 713 N N . GLN A 1 94 ? 19.892 -2.782 -2.566 1.00 95.94 94 GLN A N 1
ATOM 714 C CA . GLN A 1 94 ? 18.625 -3.421 -2.212 1.00 95.94 94 GLN A CA 1
ATOM 715 C C . GLN A 1 94 ? 18.442 -4.771 -2.913 1.00 95.94 94 GLN A C 1
ATOM 717 O O . GLN A 1 94 ? 18.074 -5.747 -2.261 1.00 95.94 94 GLN A O 1
ATOM 722 N N . ILE A 1 95 ? 18.767 -4.873 -4.208 1.00 96.50 95 ILE A N 1
ATOM 723 C CA . ILE A 1 95 ? 18.552 -6.105 -4.987 1.00 96.50 95 ILE A CA 1
ATOM 724 C C . ILE A 1 95 ? 19.326 -7.324 -4.470 1.00 96.50 95 ILE A C 1
ATOM 726 O O . ILE A 1 95 ? 18.960 -8.452 -4.786 1.00 96.50 95 ILE A O 1
ATOM 730 N N . LYS A 1 96 ? 20.378 -7.132 -3.662 1.00 96.19 96 LYS A N 1
ATOM 731 C CA . LYS A 1 96 ? 21.136 -8.233 -3.038 1.00 96.19 96 LYS A CA 1
ATOM 732 C C . LYS A 1 96 ? 20.294 -9.041 -2.049 1.00 96.19 96 LYS A C 1
ATOM 734 O O . LYS A 1 96 ? 20.656 -10.169 -1.722 1.00 96.19 96 LYS A O 1
ATOM 739 N N . HIS A 1 97 ? 19.211 -8.447 -1.556 1.00 93.38 97 HIS A N 1
ATOM 740 C CA . HIS A 1 97 ? 18.324 -9.016 -0.548 1.00 93.38 97 HIS A CA 1
ATOM 741 C C . HIS A 1 97 ? 16.936 -9.354 -1.098 1.00 93.38 97 HIS A C 1
ATOM 743 O O . HIS A 1 97 ? 16.090 -9.815 -0.339 1.00 93.38 97 HIS A O 1
ATOM 749 N N . LEU A 1 98 ? 16.697 -9.119 -2.390 1.00 95.62 98 LEU A N 1
ATOM 750 C CA . LEU A 1 98 ? 15.422 -9.408 -3.029 1.00 95.62 98 LEU A CA 1
ATOM 751 C C . LEU A 1 98 ? 15.442 -10.790 -3.670 1.00 95.62 98 LEU A C 1
ATOM 753 O O . LEU A 1 98 ? 16.417 -11.181 -4.317 1.00 95.62 98 LEU A O 1
ATOM 757 N N . ASP A 1 99 ? 14.334 -11.507 -3.530 1.00 96.88 99 ASP A N 1
ATOM 758 C CA . ASP A 1 99 ? 14.134 -12.767 -4.225 1.00 96.88 99 ASP A CA 1
ATOM 759 C 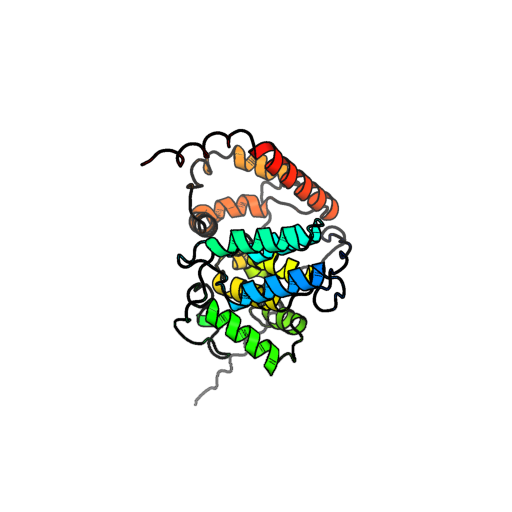C . ASP A 1 99 ? 13.581 -12.498 -5.640 1.00 96.88 99 ASP A C 1
ATOM 761 O O . ASP A 1 99 ? 12.726 -11.622 -5.826 1.00 96.88 99 ASP A O 1
ATOM 765 N N . PRO A 1 100 ? 14.067 -13.218 -6.667 1.00 97.44 100 PRO A N 1
ATOM 766 C CA . PRO A 1 100 ? 13.495 -13.131 -8.001 1.00 97.44 100 PRO A CA 1
ATOM 767 C C . PRO A 1 100 ? 12.070 -13.694 -8.021 1.00 97.44 100 PRO A C 1
ATOM 769 O O . PRO A 1 100 ? 11.675 -14.457 -7.136 1.00 97.44 100 PRO A O 1
ATOM 772 N N . TRP A 1 101 ? 11.310 -13.370 -9.068 1.00 97.19 101 TRP A N 1
ATOM 773 C CA . TRP A 1 101 ? 10.000 -13.987 -9.276 1.00 97.19 101 TRP A CA 1
ATOM 774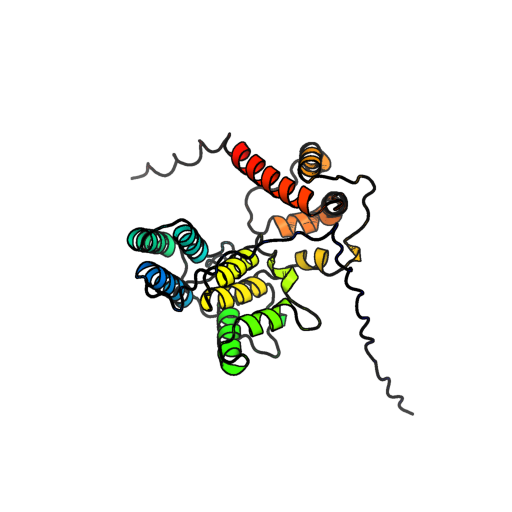 C C . TRP A 1 101 ? 10.084 -15.514 -9.302 1.00 97.19 101 TRP A C 1
ATOM 776 O O . TRP A 1 101 ? 10.952 -16.105 -9.950 1.00 97.19 101 TRP A O 1
ATOM 786 N N . THR A 1 102 ? 9.121 -16.146 -8.640 1.00 95.50 102 THR A N 1
ATOM 787 C CA . THR A 1 102 ? 8.861 -17.581 -8.750 1.00 95.50 102 THR A CA 1
ATOM 788 C C . THR A 1 102 ? 7.529 -17.796 -9.473 1.00 95.50 102 THR A C 1
ATOM 790 O O . THR A 1 102 ? 6.648 -16.935 -9.382 1.00 95.50 102 THR A O 1
ATOM 793 N N . PRO A 1 103 ? 7.372 -18.892 -10.238 1.00 95.88 103 PRO A N 1
ATOM 794 C CA . PRO A 1 103 ? 6.091 -19.216 -10.854 1.00 95.88 103 PRO A CA 1
ATOM 795 C C . PRO A 1 103 ? 4.987 -19.364 -9.801 1.00 95.88 103 PRO A C 1
ATOM 797 O O . PRO A 1 103 ? 5.210 -19.973 -8.754 1.00 95.88 103 PRO A O 1
ATOM 800 N N . SER A 1 104 ? 3.803 -18.833 -10.104 1.00 97.19 104 SER A N 1
ATOM 801 C CA . SER A 1 104 ? 2.607 -19.018 -9.277 1.00 97.19 104 SER A CA 1
ATOM 802 C C . SER A 1 104 ? 2.161 -20.491 -9.274 1.00 97.19 104 SER A C 1
ATOM 804 O O . SER A 1 104 ? 2.367 -21.174 -10.283 1.00 97.19 104 SER A O 1
ATOM 806 N N . PRO A 1 105 ? 1.523 -20.997 -8.197 1.00 97.31 105 PRO A N 1
ATOM 807 C CA . PRO A 1 105 ? 0.946 -22.344 -8.174 1.00 97.31 105 PRO A CA 1
ATOM 808 C C . PRO A 1 105 ? -0.047 -22.614 -9.314 1.00 97.31 105 PRO A C 1
ATOM 810 O O . PRO A 1 105 ? -0.084 -23.725 -9.846 1.00 97.31 105 PRO A O 1
ATOM 813 N N . ALA A 1 106 ? -0.830 -21.600 -9.683 1.00 96.94 106 ALA A N 1
ATOM 814 C CA . ALA A 1 106 ? -1.736 -21.601 -10.825 1.00 96.94 106 ALA A CA 1
ATOM 815 C C . ALA A 1 106 ? -1.913 -20.175 -11.376 1.00 96.94 106 ALA A C 1
ATOM 817 O O . ALA A 1 106 ? -1.501 -19.194 -10.744 1.00 96.94 106 ALA A O 1
ATOM 818 N N . GLU A 1 107 ? -2.504 -20.078 -12.565 1.00 96.62 107 GLU A N 1
ATOM 819 C CA . GLU A 1 107 ? -2.953 -18.810 -13.144 1.00 96.62 107 GLU A CA 1
ATOM 820 C C . GLU A 1 107 ? -4.196 -18.298 -12.408 1.00 96.62 107 GLU A C 1
ATOM 822 O O . GLU A 1 107 ? -4.974 -19.081 -11.869 1.00 96.62 107 GLU A O 1
ATOM 827 N N . VAL A 1 108 ? -4.356 -16.978 -12.391 1.00 98.06 108 VAL A N 1
ATOM 828 C CA . VAL A 1 108 ? -5.511 -16.276 -11.827 1.00 98.06 108 VAL A CA 1
ATOM 829 C C . VAL A 1 108 ? -6.330 -15.733 -12.995 1.00 98.06 108 VAL A C 1
ATOM 831 O O . VAL A 1 108 ? -5.766 -15.042 -13.844 1.00 98.06 108 VAL A O 1
ATOM 834 N N . ILE A 1 109 ? -7.631 -16.035 -13.053 1.00 96.50 109 ILE A N 1
ATOM 835 C CA . ILE A 1 109 ? -8.513 -15.621 -14.156 1.00 96.50 109 ILE A CA 1
ATOM 836 C C . ILE A 1 109 ? -9.763 -14.888 -13.653 1.00 96.50 109 ILE A C 1
ATOM 838 O O . ILE A 1 109 ? -10.049 -14.817 -12.459 1.00 96.50 109 ILE A O 1
ATOM 842 N N . ASP A 1 110 ? -10.521 -14.306 -14.583 1.00 94.75 110 ASP A N 1
ATOM 843 C CA . ASP A 1 110 ? -11.689 -13.464 -14.289 1.00 94.75 110 ASP A CA 1
ATOM 844 C C . ASP A 1 110 ? -12.735 -14.172 -13.422 1.00 94.75 110 ASP A C 1
ATOM 846 O O . ASP A 1 110 ? -13.398 -13.535 -12.600 1.00 94.75 110 ASP A O 1
ATOM 850 N N . GLU A 1 111 ? -12.882 -15.479 -13.614 1.00 95.94 111 GLU A N 1
ATOM 851 C CA . GLU A 1 111 ? -13.882 -16.305 -12.957 1.00 95.94 111 GLU A CA 1
ATOM 852 C C . GLU A 1 111 ? -13.542 -16.654 -11.502 1.00 95.94 111 GLU A C 1
ATOM 854 O O . GLU A 1 111 ? -14.470 -16.851 -10.718 1.00 95.94 111 GLU A O 1
ATOM 859 N N . ASP A 1 112 ? -12.257 -16.731 -11.138 1.00 94.62 112 ASP A N 1
ATOM 860 C CA . ASP A 1 112 ? -11.800 -17.309 -9.865 1.00 94.62 112 ASP A CA 1
ATOM 861 C C . ASP A 1 112 ? -10.798 -16.445 -9.085 1.00 94.62 112 ASP A C 1
ATOM 863 O O . ASP A 1 112 ? -10.411 -16.808 -7.978 1.00 94.62 112 ASP A O 1
ATOM 867 N N . TRP A 1 113 ? -10.410 -15.264 -9.583 1.00 96.50 113 TRP A N 1
ATOM 868 C CA . TRP A 1 113 ? -9.377 -14.447 -8.932 1.00 96.50 113 TRP A CA 1
ATOM 869 C C . TRP A 1 113 ? -9.646 -14.120 -7.462 1.00 96.50 113 TRP A C 1
ATOM 871 O O . TRP A 1 113 ? -8.710 -13.945 -6.680 1.00 96.50 113 TRP A O 1
ATOM 881 N N . ARG A 1 114 ? -10.923 -14.049 -7.070 1.00 96.50 114 ARG A N 1
ATOM 882 C CA . ARG A 1 114 ? -11.323 -13.779 -5.683 1.00 96.50 114 ARG A CA 1
ATOM 883 C C . ARG A 1 114 ? -11.058 -14.961 -4.750 1.00 96.50 114 ARG A C 1
ATOM 885 O O . ARG A 1 114 ? -10.846 -14.736 -3.562 1.00 96.50 114 ARG A O 1
ATOM 892 N N . ASP A 1 115 ? -11.009 -16.183 -5.273 1.00 97.44 115 ASP A N 1
ATOM 893 C CA . ASP A 1 115 ? -10.751 -17.398 -4.492 1.00 97.44 115 ASP A CA 1
ATOM 894 C C . ASP A 1 115 ? -9.300 -17.459 -3.982 1.00 97.44 115 ASP A C 1
ATOM 896 O O . ASP A 1 115 ? -9.006 -18.172 -3.023 1.00 97.44 115 ASP A O 1
ATOM 900 N N . PHE A 1 116 ? -8.398 -16.678 -4.587 1.00 98.00 116 PHE A N 1
ATOM 901 C CA . PHE A 1 116 ? -6.979 -16.606 -4.228 1.00 98.00 116 PHE A CA 1
ATOM 902 C C . PHE A 1 116 ? -6.619 -15.393 -3.352 1.00 98.00 116 PHE A C 1
ATOM 904 O O . PHE A 1 116 ? -5.444 -15.176 -3.044 1.00 98.00 116 PHE A O 1
ATOM 911 N N . LEU A 1 117 ? -7.603 -14.581 -2.946 1.00 97.62 117 LEU A N 1
ATOM 912 C CA . LEU A 1 117 ? -7.368 -13.435 -2.065 1.00 97.62 117 LEU A CA 1
ATOM 913 C C . LEU A 1 117 ? -6.758 -13.871 -0.726 1.00 97.62 117 LEU A C 1
ATOM 915 O O . LEU A 1 117 ? -7.214 -14.811 -0.079 1.00 97.62 117 LEU A O 1
ATOM 919 N N . GLY A 1 118 ? -5.717 -13.156 -0.308 1.00 95.88 118 GLY A N 1
ATOM 920 C CA . GLY A 1 118 ? -4.970 -13.415 0.922 1.00 95.88 118 GLY A CA 1
ATOM 921 C C . GLY A 1 118 ? -3.891 -14.495 0.790 1.00 95.88 118 GLY A C 1
ATOM 922 O O . GLY A 1 118 ? -3.112 -14.687 1.725 1.00 95.88 118 GLY A O 1
ATOM 923 N N . ASP A 1 119 ? -3.790 -15.183 -0.355 1.00 96.81 119 ASP A N 1
ATOM 924 C CA . ASP A 1 119 ? -2.728 -16.161 -0.589 1.00 96.81 119 ASP A CA 1
ATOM 925 C C . ASP A 1 119 ? -1.513 -15.521 -1.276 1.00 96.81 119 ASP A C 1
ATOM 927 O O . ASP A 1 119 ? -1.463 -15.284 -2.487 1.00 96.81 119 ASP A O 1
ATOM 931 N N . ARG A 1 120 ? -0.469 -15.292 -0.476 1.00 96.19 120 ARG A N 1
ATOM 932 C CA . ARG A 1 120 ? 0.802 -14.694 -0.910 1.00 96.19 120 ARG A CA 1
ATOM 933 C C . ARG A 1 120 ? 1.565 -15.525 -1.940 1.00 96.19 120 ARG A C 1
ATOM 935 O O . ARG A 1 120 ? 2.408 -14.968 -2.643 1.00 96.19 120 ARG A O 1
ATOM 942 N N . ASN A 1 121 ? 1.261 -16.815 -2.096 1.00 97.19 121 ASN A N 1
ATOM 943 C CA . ASN A 1 121 ? 1.870 -17.640 -3.142 1.00 97.19 121 ASN A CA 1
ATOM 944 C C . ASN A 1 121 ? 1.444 -17.201 -4.555 1.00 97.19 121 ASN A C 1
ATOM 946 O O . ASN A 1 121 ? 2.176 -17.445 -5.512 1.00 97.19 121 ASN A O 1
ATOM 950 N N . TYR A 1 122 ? 0.308 -16.508 -4.689 1.00 98.31 122 TYR A N 1
ATOM 951 C CA . TYR A 1 122 ? -0.232 -16.052 -5.973 1.00 98.31 122 TYR A CA 1
ATOM 952 C C . TYR A 1 122 ? 0.266 -14.663 -6.390 1.00 98.31 122 TYR A C 1
ATOM 954 O O . TYR A 1 122 ? -0.206 -14.113 -7.382 1.00 98.31 122 TYR A O 1
ATOM 962 N N . GLN A 1 123 ? 1.255 -14.092 -5.689 1.00 97.69 123 GLN A N 1
ATOM 963 C CA . GLN A 1 123 ? 1.777 -12.748 -5.975 1.00 97.69 123 GLN A CA 1
ATOM 964 C C . GLN A 1 123 ? 2.156 -12.529 -7.447 1.00 97.69 123 GLN A C 1
ATOM 966 O O . GLN A 1 123 ? 1.870 -11.467 -8.003 1.00 97.69 123 GLN A O 1
ATOM 971 N N . ARG A 1 124 ? 2.759 -13.538 -8.096 1.00 97.94 124 ARG A N 1
ATOM 972 C CA . ARG A 1 124 ? 3.124 -13.455 -9.512 1.00 97.94 124 ARG A CA 1
ATOM 973 C C . ARG A 1 124 ? 1.884 -13.471 -10.401 1.00 97.94 124 ARG A C 1
ATOM 975 O O . ARG A 1 124 ? 1.762 -12.600 -11.253 1.00 97.94 124 ARG A O 1
ATOM 982 N N . ALA A 1 125 ? 0.960 -14.403 -10.162 1.00 98.44 125 ALA A N 1
ATOM 983 C CA . ALA A 1 125 ? -0.257 -14.512 -10.960 1.00 98.44 125 ALA A CA 1
ATOM 984 C C . ALA A 1 125 ? -1.156 -13.280 -10.831 1.00 98.44 125 ALA A C 1
ATOM 986 O O . ALA A 1 125 ? -1.731 -12.868 -11.827 1.00 98.44 125 ALA A O 1
ATOM 987 N N . PHE A 1 126 ? -1.236 -12.641 -9.660 1.00 98.69 126 PHE A N 1
ATOM 988 C CA . PHE A 1 126 ? -1.974 -11.383 -9.535 1.00 98.69 126 PHE A CA 1
ATOM 989 C C . PHE A 1 126 ? -1.316 -10.230 -10.300 1.00 98.69 126 PHE A C 1
ATOM 991 O O . PHE A 1 126 ? -2.031 -9.418 -10.879 1.00 98.69 126 PHE A O 1
ATOM 998 N N . VAL A 1 127 ? 0.022 -10.144 -10.337 1.00 98.38 127 VAL A N 1
ATOM 999 C CA . VAL A 1 127 ? 0.695 -9.149 -11.195 1.00 98.38 127 VAL A CA 1
ATOM 1000 C C . VAL A 1 127 ? 0.355 -9.407 -12.663 1.00 98.38 127 VAL A C 1
ATOM 1002 O O . VAL A 1 127 ? -0.075 -8.479 -13.341 1.00 98.38 127 VAL A O 1
ATOM 1005 N N . ASP A 1 128 ? 0.485 -10.654 -13.124 1.00 98.31 128 ASP A N 1
ATOM 1006 C CA . ASP A 1 128 ? 0.164 -11.046 -14.504 1.00 98.31 128 ASP A CA 1
ATOM 1007 C C . ASP A 1 128 ? -1.297 -10.741 -14.859 1.00 98.31 128 ASP A C 1
ATOM 1009 O O . ASP A 1 128 ? -1.575 -10.101 -15.872 1.00 98.31 128 ASP A O 1
ATOM 1013 N N . PHE A 1 129 ? -2.222 -11.113 -13.974 1.00 98.38 129 PHE A N 1
ATOM 1014 C CA . PHE A 1 129 ? -3.652 -10.870 -14.118 1.00 98.38 129 PHE A CA 1
ATOM 1015 C C . PHE A 1 129 ? -3.961 -9.388 -14.351 1.00 98.38 129 PHE A C 1
ATOM 1017 O O . PHE A 1 129 ? -4.635 -9.048 -15.322 1.00 98.38 129 PHE A O 1
ATOM 1024 N N . PHE A 1 130 ? -3.443 -8.489 -13.507 1.00 98.38 130 PHE A N 1
ATOM 1025 C CA . PHE A 1 130 ? -3.687 -7.054 -13.680 1.00 98.38 130 PHE A CA 1
ATOM 1026 C C . PHE A 1 130 ? -2.936 -6.474 -14.888 1.00 98.38 130 PHE A C 1
ATOM 1028 O O . PHE A 1 130 ? -3.475 -5.621 -15.584 1.00 98.38 130 PHE A O 1
ATOM 1035 N N . GLU A 1 131 ? -1.737 -6.957 -15.228 1.00 98.00 131 GLU A N 1
ATOM 1036 C CA . GLU A 1 131 ? -1.061 -6.519 -16.458 1.00 98.00 131 GLU A CA 1
ATOM 1037 C C . GLU A 1 131 ? -1.848 -6.883 -17.730 1.00 98.00 131 GLU A C 1
ATOM 1039 O O . GLU A 1 131 ? -1.954 -6.057 -18.649 1.00 98.00 131 GLU A O 1
ATOM 1044 N N . ASP A 1 132 ? -2.438 -8.078 -17.774 1.00 97.75 132 ASP A N 1
ATOM 1045 C CA . ASP A 1 132 ? -3.277 -8.532 -18.882 1.00 97.75 132 ASP A CA 1
ATOM 1046 C C . ASP A 1 132 ? -4.588 -7.741 -18.946 1.00 97.75 132 ASP A C 1
ATOM 1048 O O . ASP A 1 132 ? -4.960 -7.216 -20.002 1.00 97.75 132 ASP A O 1
ATOM 1052 N N . LYS A 1 133 ? -5.271 -7.572 -17.811 1.00 96.75 133 LYS A N 1
ATOM 1053 C CA . LYS A 1 133 ? -6.474 -6.735 -17.694 1.00 96.75 133 LYS A CA 1
ATOM 1054 C C . LYS A 1 133 ? -6.225 -5.313 -18.172 1.00 96.75 133 LYS A C 1
ATOM 1056 O O . LYS A 1 133 ? -7.005 -4.779 -18.971 1.00 96.75 133 LYS A O 1
ATOM 1061 N N . LEU A 1 134 ? -5.117 -4.720 -17.746 1.00 97.56 134 LEU A N 1
ATOM 1062 C CA . LEU A 1 134 ? -4.717 -3.384 -18.146 1.00 97.56 134 LEU A CA 1
ATOM 1063 C C . LEU A 1 134 ? -4.607 -3.249 -19.666 1.00 97.56 134 LEU A C 1
ATOM 1065 O O . LEU A 1 134 ? -5.063 -2.257 -20.243 1.00 97.56 134 LEU A O 1
ATOM 1069 N N . ALA A 1 135 ? -4.013 -4.244 -20.326 1.00 97.25 135 ALA A N 1
ATOM 1070 C CA . ALA A 1 135 ? -3.856 -4.258 -21.773 1.00 97.25 135 ALA A CA 1
ATOM 1071 C C . ALA A 1 135 ? -5.188 -4.508 -22.502 1.00 97.25 135 ALA A C 1
ATOM 1073 O O . ALA A 1 135 ? -5.536 -3.761 -23.420 1.00 97.25 135 ALA A O 1
ATOM 1074 N N . PHE A 1 136 ? -5.940 -5.538 -22.103 1.00 96.69 136 PHE A N 1
ATOM 1075 C CA . PHE A 1 136 ? -7.097 -6.029 -22.857 1.00 96.69 136 PHE A CA 1
ATOM 1076 C C . PHE A 1 136 ? -8.417 -5.325 -22.528 1.00 96.69 136 PHE A C 1
ATOM 1078 O O . PHE A 1 136 ? -9.289 -5.253 -23.393 1.00 96.69 136 PHE A O 1
ATOM 1085 N N . GLN A 1 137 ? -8.580 -4.807 -21.309 1.00 96.19 137 GLN A N 1
ATOM 1086 C CA . GLN A 1 137 ? -9.849 -4.240 -20.830 1.00 96.19 137 GLN A CA 1
ATOM 1087 C C . GLN A 1 137 ? -9.771 -2.726 -20.609 1.00 96.19 137 GLN A C 1
ATOM 1089 O O . GLN A 1 137 ? -10.752 -2.026 -20.858 1.00 96.19 137 GLN A O 1
ATOM 1094 N N . PHE A 1 138 ? -8.605 -2.205 -20.214 1.00 96.81 138 PHE A N 1
ATOM 1095 C CA . PHE A 1 138 ? -8.445 -0.790 -19.850 1.00 96.81 138 PHE A CA 1
ATOM 1096 C C . PHE A 1 138 ? -7.589 0.030 -20.823 1.00 96.81 138 PHE A C 1
ATOM 1098 O O . PHE A 1 138 ? -7.355 1.211 -20.575 1.00 96.81 138 PHE A O 1
ATOM 1105 N N . ALA A 1 139 ? -7.134 -0.551 -21.940 1.00 96.50 139 ALA A N 1
ATOM 1106 C CA . ALA A 1 139 ? -6.338 0.137 -22.964 1.00 96.50 139 ALA A CA 1
ATOM 1107 C C . ALA A 1 139 ? -5.138 0.923 -22.386 1.00 96.50 139 ALA A C 1
ATOM 1109 O O . ALA A 1 139 ? -4.830 2.030 -22.832 1.00 96.50 139 ALA A O 1
ATOM 1110 N N . TYR A 1 140 ? -4.463 0.338 -21.393 1.00 96.12 140 TYR A N 1
ATOM 1111 C CA . TYR A 1 140 ? -3.349 0.919 -20.636 1.00 96.12 140 TYR A CA 1
ATOM 1112 C C . TYR A 1 140 ? -3.691 2.105 -19.711 1.00 96.12 140 TYR A C 1
ATOM 1114 O O . TYR A 1 140 ? -2.777 2.709 -19.140 1.00 96.12 140 TYR A O 1
ATOM 1122 N N . ASP A 1 141 ? -4.973 2.406 -19.480 1.00 97.62 141 ASP A N 1
ATOM 1123 C CA . ASP A 1 141 ? -5.408 3.354 -18.450 1.00 97.62 141 ASP A CA 1
ATOM 1124 C C . ASP A 1 141 ? -5.488 2.679 -17.073 1.00 97.62 141 ASP A C 1
ATOM 1126 O O . ASP A 1 141 ? -6.538 2.231 -16.607 1.00 97.62 141 ASP A O 1
ATOM 1130 N N . TRP A 1 142 ? -4.345 2.642 -16.390 1.00 97.38 142 TRP A N 1
ATOM 1131 C CA . TRP A 1 142 ? -4.232 2.013 -15.075 1.00 97.38 142 TRP A CA 1
ATOM 1132 C C . TRP A 1 142 ? -5.094 2.698 -14.011 1.00 97.38 142 TRP A C 1
ATOM 1134 O O . TRP A 1 142 ? -5.468 2.067 -13.029 1.00 97.38 142 TRP A O 1
ATOM 1144 N N . LYS A 1 143 ? -5.457 3.977 -14.180 1.00 97.50 143 LYS A N 1
ATOM 1145 C CA . LYS A 1 143 ? -6.315 4.684 -13.216 1.00 97.50 143 LYS A CA 1
ATOM 1146 C C . LYS A 1 143 ? -7.758 4.200 -13.312 1.00 97.50 143 LYS A C 1
ATOM 1148 O O . LYS A 1 143 ? -8.437 4.117 -12.287 1.00 97.50 143 LYS A O 1
ATOM 1153 N N . GLN A 1 144 ? -8.224 3.867 -14.518 1.00 97.94 144 GLN A N 1
ATOM 1154 C CA . GLN A 1 144 ? -9.533 3.235 -14.699 1.00 97.94 144 GLN A CA 1
ATOM 1155 C C . GLN A 1 144 ? -9.575 1.843 -14.075 1.00 97.94 144 GLN A C 1
ATOM 1157 O O . GLN A 1 144 ? -10.542 1.530 -13.384 1.00 97.94 144 GLN A O 1
ATOM 1162 N N . GLU A 1 145 ? -8.516 1.055 -14.239 1.00 97.69 145 GLU A N 1
ATOM 1163 C CA . GLU A 1 145 ? -8.405 -0.248 -13.585 1.00 97.69 145 GLU A CA 1
ATOM 1164 C C . GLU A 1 145 ? -8.396 -0.128 -12.055 1.00 97.69 145 GLU A C 1
ATOM 1166 O O . GLU A 1 145 ? -9.169 -0.807 -11.382 1.00 97.69 145 GLU A O 1
ATOM 1171 N N . MET A 1 146 ? -7.623 0.813 -11.492 1.00 97.62 146 MET A N 1
ATOM 1172 C CA . MET A 1 146 ? -7.648 1.094 -10.048 1.00 97.62 146 MET A CA 1
ATOM 1173 C C . MET A 1 146 ? -9.049 1.415 -9.558 1.00 97.62 146 MET A C 1
ATOM 1175 O O . MET A 1 146 ? -9.490 0.883 -8.544 1.00 97.62 146 MET A O 1
ATOM 1179 N N . LYS A 1 147 ? -9.760 2.300 -10.263 1.00 97.50 147 LYS A N 1
ATOM 1180 C CA . LYS A 1 147 ? -11.135 2.651 -9.909 1.00 97.50 147 LYS A CA 1
ATOM 1181 C C . LYS A 1 147 ? -12.036 1.416 -9.955 1.00 97.50 147 LYS A C 1
ATOM 1183 O O . LYS A 1 147 ? -12.831 1.227 -9.036 1.00 97.50 147 LYS A O 1
ATOM 1188 N N . HIS A 1 148 ? -11.891 0.589 -10.987 1.00 96.44 148 HIS A N 1
ATOM 1189 C CA . HIS A 1 148 ? -12.682 -0.620 -11.156 1.00 96.44 148 HIS A CA 1
ATOM 1190 C C . HIS A 1 148 ? -12.487 -1.604 -9.995 1.00 96.44 148 HIS A C 1
ATOM 1192 O O . HIS A 1 148 ? -13.469 -2.048 -9.413 1.00 96.44 148 HIS A O 1
ATOM 1198 N N . VAL A 1 149 ? -11.239 -1.898 -9.620 1.00 96.69 149 VAL A N 1
ATOM 1199 C CA . VAL A 1 149 ? -10.922 -2.901 -8.587 1.00 96.69 149 VAL A CA 1
ATOM 1200 C C . VAL A 1 149 ? -11.127 -2.362 -7.168 1.00 96.69 149 VAL A C 1
ATOM 1202 O O . VAL A 1 149 ? -11.618 -3.066 -6.283 1.00 96.69 149 VAL A O 1
ATOM 1205 N N . LEU A 1 150 ? -10.737 -1.111 -6.921 1.00 97.56 150 LEU A N 1
ATOM 1206 C CA . LEU A 1 150 ? -10.743 -0.555 -5.571 1.00 97.56 150 LEU A CA 1
ATOM 1207 C C . LEU A 1 150 ? -12.099 0.036 -5.190 1.00 97.56 150 LEU A C 1
ATOM 1209 O O . LEU A 1 150 ? -12.429 0.003 -4.016 1.00 97.56 150 LEU A O 1
ATOM 1213 N N . ILE A 1 151 ? -12.873 0.602 -6.120 1.00 96.19 151 ILE A N 1
ATOM 1214 C CA . ILE A 1 151 ? -14.027 1.457 -5.774 1.00 96.19 151 ILE A CA 1
ATOM 1215 C C . ILE A 1 151 ? -15.352 0.923 -6.321 1.00 96.19 151 ILE A C 1
ATOM 1217 O O . ILE A 1 151 ? -16.384 1.072 -5.658 1.00 96.19 151 ILE A O 1
ATOM 1221 N N . ASP A 1 152 ? -15.341 0.376 -7.533 1.00 94.12 152 ASP A N 1
ATOM 1222 C CA . ASP A 1 152 ? -16.547 -0.111 -8.195 1.00 94.12 152 ASP A CA 1
ATOM 1223 C C . ASP A 1 152 ? -16.892 -1.553 -7.745 1.00 94.12 152 ASP A C 1
ATOM 1225 O O . ASP A 1 152 ? -16.095 -2.242 -7.111 1.00 94.12 152 ASP A O 1
ATOM 1229 N N . GLY A 1 153 ? -18.106 -2.011 -8.069 1.00 87.25 153 GLY A N 1
ATOM 1230 C CA . GLY A 1 153 ? -18.588 -3.355 -7.724 1.00 87.25 153 GLY A CA 1
ATOM 1231 C C . GLY A 1 153 ? -19.221 -3.476 -6.332 1.00 87.25 153 GLY A C 1
ATOM 1232 O O . GLY A 1 153 ? -19.322 -2.505 -5.580 1.00 87.25 153 GLY A O 1
ATOM 1233 N N . ASP A 1 154 ? -19.692 -4.686 -6.017 1.00 86.44 154 ASP A N 1
ATOM 1234 C CA . ASP A 1 154 ? -20.370 -4.991 -4.747 1.00 86.44 154 ASP A CA 1
ATOM 1235 C C . ASP A 1 154 ? -19.384 -5.261 -3.596 1.00 86.44 154 ASP A C 1
ATOM 1237 O O . ASP A 1 154 ? -19.715 -5.038 -2.431 1.00 86.44 154 ASP A O 1
ATOM 1241 N N . GLU A 1 155 ? -18.162 -5.689 -3.923 1.00 90.38 155 GLU A N 1
ATOM 1242 C CA . GLU A 1 155 ? -17.108 -6.034 -2.964 1.00 90.38 155 GLU A CA 1
ATOM 1243 C C . GLU A 1 155 ? -15.768 -5.341 -3.311 1.00 90.38 155 GLU A C 1
ATOM 1245 O O . GLU A 1 155 ? -14.786 -6.008 -3.674 1.00 90.38 155 GLU A O 1
ATOM 1250 N N . PRO A 1 156 ? -15.732 -3.996 -3.247 1.00 95.38 156 PRO A N 1
ATOM 1251 C CA . PRO A 1 156 ? -14.558 -3.194 -3.582 1.00 95.38 156 PRO A CA 1
ATOM 1252 C C . PRO A 1 156 ? -13.382 -3.465 -2.637 1.00 95.38 156 PRO A C 1
ATOM 1254 O O . PRO A 1 156 ? -13.565 -3.609 -1.430 1.00 95.38 156 PRO A O 1
ATOM 1257 N N . LEU A 1 157 ? -12.153 -3.446 -3.163 1.00 97.38 157 LEU A N 1
ATOM 1258 C CA . LEU A 1 157 ? -10.954 -3.750 -2.369 1.00 97.38 157 LEU A CA 1
ATOM 1259 C C . LEU A 1 157 ? -10.291 -2.527 -1.706 1.00 97.38 157 LEU A C 1
ATOM 1261 O O . LEU A 1 157 ? -9.236 -2.675 -1.093 1.00 97.38 157 LEU A O 1
ATOM 1265 N N . ILE A 1 158 ? -10.878 -1.320 -1.769 1.00 97.38 158 ILE A N 1
ATOM 1266 C CA . ILE A 1 158 ? -10.261 -0.098 -1.202 1.00 97.38 158 ILE A CA 1
ATOM 1267 C C . ILE A 1 158 ? -9.862 -0.250 0.270 1.00 97.38 158 ILE A C 1
ATOM 1269 O O . ILE A 1 158 ? -8.780 0.181 0.663 1.00 97.38 158 ILE A O 1
ATOM 1273 N N . ASN A 1 159 ? -10.699 -0.893 1.085 1.00 95.94 159 ASN A N 1
ATOM 1274 C CA . ASN A 1 159 ? -10.433 -1.054 2.512 1.00 95.94 159 ASN A CA 1
ATOM 1275 C C . ASN A 1 159 ? -9.394 -2.147 2.803 1.00 95.94 159 ASN A C 1
ATOM 1277 O O . ASN A 1 159 ? -8.867 -2.191 3.909 1.00 95.94 159 ASN A O 1
ATOM 1281 N N . CYS A 1 160 ? -9.032 -2.968 1.812 1.00 96.06 160 CYS A N 1
ATOM 1282 C CA . CYS A 1 160 ? -7.956 -3.958 1.917 1.00 96.06 160 CYS A CA 1
ATOM 1283 C C . CYS A 1 160 ? -6.562 -3.326 1.778 1.00 96.06 160 CYS A C 1
ATOM 1285 O O . CYS A 1 160 ? -5.567 -3.941 2.151 1.00 96.06 160 CYS A O 1
ATOM 1287 N N . LEU A 1 161 ? -6.469 -2.069 1.321 1.00 96.62 161 LEU A N 1
ATOM 1288 C CA . LEU A 1 161 ? -5.199 -1.340 1.212 1.00 96.62 161 LEU A CA 1
ATOM 1289 C C . LEU A 1 161 ? -4.465 -1.178 2.555 1.00 96.62 161 LEU A C 1
ATOM 1291 O O . LEU A 1 161 ? -3.267 -0.896 2.556 1.00 96.62 161 LEU A O 1
ATOM 1295 N N . ILE A 1 162 ? -5.165 -1.343 3.685 1.00 92.19 162 ILE A N 1
ATOM 1296 C CA . ILE A 1 162 ? -4.592 -1.277 5.039 1.00 92.19 162 ILE A CA 1
ATOM 1297 C C . ILE A 1 162 ? -3.825 -2.549 5.435 1.00 92.19 162 ILE A C 1
ATOM 1299 O O . ILE A 1 162 ? -3.112 -2.532 6.441 1.00 92.19 162 ILE A O 1
ATOM 1303 N N . GLY A 1 163 ? -3.964 -3.639 4.669 1.00 89.88 163 GLY A N 1
ATOM 1304 C CA . GLY A 1 163 ? -3.228 -4.885 4.879 1.00 89.88 163 GLY A CA 1
ATOM 1305 C C . GLY A 1 163 ? -1.713 -4.667 4.862 1.00 89.88 163 GLY A C 1
ATOM 1306 O O . GLY A 1 163 ? -1.223 -3.674 4.318 1.00 89.88 163 GLY A O 1
ATOM 1307 N N . ALA A 1 164 ? -0.959 -5.568 5.501 1.00 88.69 164 ALA A N 1
ATOM 1308 C CA . ALA A 1 164 ? 0.499 -5.461 5.633 1.00 88.69 164 ALA A CA 1
ATOM 1309 C C . ALA A 1 164 ? 0.976 -4.065 6.090 1.00 88.69 164 ALA A C 1
ATOM 1311 O O . ALA A 1 164 ? 1.860 -3.463 5.479 1.00 88.69 164 ALA A O 1
ATOM 1312 N N . PHE A 1 165 ? 0.350 -3.523 7.141 1.00 86.81 165 PHE A N 1
ATOM 1313 C CA . PHE A 1 165 ? 0.632 -2.183 7.678 1.00 86.81 165 PHE A CA 1
ATOM 1314 C C . PHE A 1 165 ? 0.527 -1.055 6.635 1.00 86.81 165 PHE A C 1
ATOM 1316 O O . PHE A 1 165 ? 1.270 -0.073 6.686 1.00 86.81 165 PHE A O 1
ATOM 1323 N N . GLY A 1 166 ? -0.391 -1.186 5.676 1.00 92.12 166 GLY A N 1
ATOM 1324 C CA . GLY A 1 166 ? -0.589 -0.197 4.621 1.00 92.12 166 GLY A CA 1
ATOM 1325 C C . GLY A 1 166 ? 0.463 -0.245 3.513 1.00 92.12 166 GLY A C 1
ATOM 1326 O O . GLY A 1 166 ? 0.594 0.723 2.763 1.00 92.12 166 GLY A O 1
ATOM 1327 N N . HIS A 1 167 ? 1.223 -1.337 3.379 1.00 94.06 167 HIS A N 1
ATOM 1328 C CA . HIS A 1 167 ? 2.185 -1.477 2.286 1.00 94.06 167 HIS A CA 1
ATOM 1329 C C . HIS A 1 167 ? 1.535 -1.322 0.891 1.00 94.06 167 HIS A C 1
ATOM 1331 O O . HIS A 1 167 ? 2.079 -0.547 0.097 1.00 94.06 167 HIS A O 1
ATOM 1337 N N . PRO A 1 168 ? 0.361 -1.928 0.588 1.00 96.94 168 PRO A N 1
ATOM 1338 C CA . PRO A 1 168 ? -0.343 -1.693 -0.676 1.00 96.94 168 PRO A CA 1
ATOM 1339 C C . PRO A 1 168 ? -0.762 -0.226 -0.852 1.00 96.94 168 PRO A C 1
ATOM 1341 O O . PRO A 1 168 ? -0.595 0.337 -1.933 1.00 96.94 168 PRO A O 1
ATOM 1344 N N . LEU A 1 169 ? -1.240 0.426 0.219 1.00 97.00 169 LEU A N 1
ATOM 1345 C CA . LEU A 1 169 ? -1.603 1.847 0.201 1.00 97.00 169 LEU A CA 1
ATOM 1346 C C . LEU A 1 169 ? -0.409 2.745 -0.141 1.00 97.00 169 LEU A C 1
ATOM 1348 O O . LEU A 1 169 ? -0.541 3.652 -0.960 1.00 97.00 169 LEU A O 1
ATOM 1352 N N . ASN A 1 170 ? 0.752 2.498 0.469 1.00 95.62 170 ASN A N 1
ATOM 1353 C CA . ASN A 1 170 ? 1.972 3.254 0.188 1.00 95.62 170 ASN A CA 1
ATOM 1354 C C . ASN A 1 170 ? 2.424 3.042 -1.267 1.00 95.62 170 ASN A C 1
ATOM 1356 O O . ASN A 1 170 ? 2.730 3.993 -1.983 1.00 95.62 170 ASN A O 1
ATOM 1360 N N . HIS A 1 171 ? 2.367 1.796 -1.741 1.00 97.06 171 HIS A N 1
ATOM 1361 C CA . HIS A 1 171 ? 2.684 1.452 -3.122 1.00 97.06 171 HIS A CA 1
ATOM 1362 C C . HIS A 1 171 ? 1.767 2.181 -4.125 1.00 97.06 171 HIS A C 1
ATOM 1364 O O . HIS A 1 171 ? 2.246 2.769 -5.097 1.00 97.06 171 HIS A O 1
ATOM 1370 N N . LEU A 1 172 ? 0.460 2.221 -3.843 1.00 97.56 172 LEU A N 1
ATOM 1371 C CA . LEU A 1 172 ? -0.530 2.954 -4.632 1.00 97.56 172 LEU A CA 1
ATOM 1372 C C . LEU A 1 172 ? -0.285 4.468 -4.605 1.00 97.56 172 LEU A C 1
ATOM 1374 O O . LEU A 1 172 ? -0.359 5.121 -5.645 1.00 97.56 172 LEU A O 1
ATOM 1378 N N . ALA A 1 173 ? 0.013 5.036 -3.433 1.00 95.75 173 ALA A N 1
ATOM 1379 C CA . ALA A 1 173 ? 0.305 6.460 -3.292 1.00 95.75 173 ALA A CA 1
ATOM 1380 C C . ALA A 1 173 ? 1.498 6.867 -4.167 1.00 95.75 173 ALA A C 1
ATOM 1382 O O . ALA A 1 173 ? 1.395 7.823 -4.938 1.00 95.75 173 ALA A O 1
ATOM 1383 N N . LEU A 1 174 ? 2.581 6.085 -4.132 1.00 96.06 174 LEU A N 1
ATOM 1384 C CA . LEU A 1 174 ? 3.742 6.299 -4.993 1.00 96.06 174 LEU A CA 1
ATOM 1385 C C . LEU A 1 174 ? 3.393 6.128 -6.475 1.00 96.06 174 LEU A C 1
ATOM 1387 O O . LEU A 1 174 ? 3.795 6.962 -7.281 1.00 96.06 174 LEU A O 1
ATOM 1391 N N . ALA A 1 175 ? 2.590 5.127 -6.852 1.00 96.94 175 ALA A N 1
ATOM 1392 C CA . ALA A 1 175 ? 2.140 4.968 -8.238 1.00 96.94 175 ALA A CA 1
ATOM 1393 C C . ALA A 1 175 ? 1.477 6.249 -8.785 1.00 96.94 175 ALA A C 1
ATOM 1395 O O . ALA A 1 175 ? 1.758 6.651 -9.915 1.00 96.94 175 ALA A O 1
ATOM 1396 N N . TYR A 1 176 ? 0.660 6.930 -7.973 1.00 96.12 176 TYR A N 1
ATOM 1397 C CA . TYR A 1 176 ? 0.077 8.228 -8.327 1.00 96.12 176 TYR A CA 1
ATOM 1398 C C . TYR A 1 176 ? 1.085 9.380 -8.294 1.00 96.12 176 TYR A C 1
ATOM 1400 O O . TYR A 1 176 ? 1.057 10.217 -9.196 1.00 96.12 176 TYR A O 1
ATOM 1408 N N . GLU A 1 177 ? 1.955 9.440 -7.286 1.00 94.88 177 GLU A N 1
ATOM 1409 C CA . GLU A 1 177 ? 2.899 10.547 -7.105 1.00 94.88 177 GLU A CA 1
ATOM 1410 C C . GLU A 1 177 ? 3.957 10.600 -8.209 1.00 94.88 177 GLU A C 1
ATOM 1412 O O . GLU A 1 177 ? 4.275 11.687 -8.687 1.00 94.88 177 GLU A O 1
ATOM 1417 N N . ILE A 1 178 ? 4.454 9.446 -8.662 1.00 95.56 178 ILE A N 1
ATOM 1418 C CA . ILE A 1 178 ? 5.463 9.353 -9.729 1.00 95.56 178 ILE A CA 1
ATOM 1419 C C . ILE A 1 178 ? 4.900 8.870 -11.077 1.00 95.56 178 ILE A C 1
ATOM 1421 O O . ILE A 1 178 ? 5.658 8.624 -12.009 1.00 95.56 178 ILE A O 1
ATOM 1425 N N . ASN A 1 179 ? 3.575 8.737 -11.198 1.00 96.19 179 ASN A N 1
ATOM 1426 C CA . ASN A 1 179 ? 2.870 8.268 -12.401 1.00 96.19 179 ASN A CA 1
ATOM 1427 C C . ASN A 1 179 ? 3.384 6.920 -12.952 1.00 96.19 179 ASN A C 1
ATOM 1429 O O . ASN A 1 179 ? 3.597 6.769 -14.154 1.00 96.19 179 ASN A O 1
ATOM 1433 N N . SER A 1 180 ? 3.591 5.923 -12.088 1.00 96.62 180 SER A N 1
ATOM 1434 C CA . SER A 1 180 ? 4.159 4.632 -12.494 1.00 96.62 180 SER A CA 1
ATOM 1435 C C . SER A 1 180 ? 3.110 3.529 -12.609 1.00 96.62 180 SER A C 1
ATOM 1437 O O . SER A 1 180 ? 2.561 3.057 -11.616 1.00 96.62 180 SER A O 1
ATOM 1439 N N . ARG A 1 181 ? 2.905 3.047 -13.840 1.00 96.38 181 ARG A N 1
ATOM 1440 C CA . ARG A 1 181 ? 2.024 1.909 -14.148 1.00 96.38 181 ARG A CA 1
ATOM 1441 C C . ARG A 1 181 ? 2.486 0.606 -13.489 1.00 96.38 181 ARG A C 1
ATOM 1443 O O . ARG A 1 181 ? 1.653 -0.165 -13.040 1.00 96.38 181 ARG A O 1
ATOM 1450 N N . ALA A 1 182 ? 3.796 0.367 -13.426 1.00 96.44 182 ALA A N 1
ATOM 1451 C CA . ALA A 1 182 ? 4.355 -0.849 -12.831 1.00 96.44 182 ALA A CA 1
ATOM 1452 C C . ALA A 1 182 ? 4.019 -0.941 -11.334 1.00 96.44 182 ALA A C 1
ATOM 1454 O O . ALA A 1 182 ? 3.468 -1.941 -10.885 1.00 96.44 182 ALA A O 1
ATOM 1455 N N . LEU A 1 183 ? 4.242 0.153 -10.596 1.00 97.94 183 LEU A N 1
ATOM 1456 C CA . LEU A 1 183 ? 3.857 0.245 -9.184 1.00 97.94 183 LEU A CA 1
ATOM 1457 C C . LEU A 1 183 ? 2.343 0.123 -9.016 1.00 97.94 183 LEU A C 1
ATOM 1459 O O . LEU A 1 183 ? 1.872 -0.429 -8.032 1.00 97.94 183 LEU A O 1
ATOM 1463 N N . ALA A 1 184 ? 1.565 0.620 -9.975 1.00 98.06 184 ALA A N 1
ATOM 1464 C CA . ALA A 1 184 ? 0.122 0.465 -9.943 1.00 98.06 184 ALA A CA 1
ATOM 1465 C C . ALA A 1 184 ? -0.273 -1.033 -9.946 1.00 98.06 184 ALA A C 1
ATOM 1467 O O . ALA A 1 184 ? -1.024 -1.476 -9.078 1.00 98.06 184 ALA A O 1
ATOM 1468 N N . MET A 1 185 ? 0.286 -1.835 -10.856 1.00 98.19 185 MET A N 1
ATOM 1469 C CA . MET A 1 185 ? 0.009 -3.281 -10.930 1.00 98.19 185 MET A CA 1
ATOM 1470 C C . MET A 1 185 ? 0.503 -4.030 -9.690 1.00 98.19 185 MET A C 1
ATOM 1472 O O . MET A 1 185 ? -0.213 -4.866 -9.138 1.00 98.19 185 MET A O 1
ATOM 1476 N N . GLU A 1 186 ? 1.691 -3.675 -9.193 1.00 98.50 186 GLU A N 1
ATOM 1477 C CA . GLU A 1 186 ? 2.202 -4.199 -7.923 1.00 98.50 186 GLU A CA 1
ATOM 1478 C C . GLU A 1 186 ? 1.277 -3.848 -6.754 1.00 98.50 186 GLU A C 1
ATOM 1480 O O . GLU A 1 186 ? 1.014 -4.707 -5.921 1.00 98.50 186 GLU A O 1
ATOM 1485 N N . ALA A 1 187 ? 0.727 -2.631 -6.699 1.00 98.50 187 ALA A N 1
ATOM 1486 C CA . ALA A 1 187 ? -0.180 -2.213 -5.636 1.00 98.50 187 ALA A CA 1
ATOM 1487 C C . ALA A 1 187 ? -1.485 -3.026 -5.624 1.00 98.50 187 ALA A C 1
ATOM 1489 O O . ALA A 1 187 ? -1.946 -3.407 -4.547 1.00 98.50 187 ALA A O 1
ATOM 1490 N N . LEU A 1 188 ? -2.071 -3.335 -6.788 1.00 98.56 188 LEU A N 1
ATOM 1491 C CA . LEU A 1 188 ? -3.254 -4.205 -6.864 1.00 98.56 188 LEU A CA 1
ATOM 1492 C C . LEU A 1 188 ? -2.930 -5.643 -6.466 1.00 98.56 188 LEU A C 1
ATOM 1494 O O . LEU A 1 188 ? -3.668 -6.226 -5.672 1.00 98.56 188 LEU A O 1
ATOM 1498 N N . SER A 1 189 ? -1.807 -6.186 -6.942 1.00 98.31 189 SER A N 1
ATOM 1499 C CA . SER A 1 189 ? -1.347 -7.516 -6.531 1.00 98.31 189 SER A CA 1
ATOM 1500 C C . SER A 1 189 ? -1.123 -7.586 -5.018 1.00 98.31 189 SER A C 1
ATOM 1502 O O . SER A 1 189 ? -1.685 -8.452 -4.351 1.00 98.31 189 SER A O 1
ATOM 1504 N N . LEU A 1 190 ? -0.413 -6.606 -4.449 1.00 98.25 190 LEU A N 1
ATOM 1505 C CA . LEU A 1 190 ? -0.201 -6.460 -3.007 1.00 98.25 190 LEU A CA 1
ATOM 1506 C C . LEU A 1 190 ? -1.521 -6.355 -2.233 1.00 98.25 190 LEU A C 1
ATOM 1508 O O . LEU A 1 190 ? -1.645 -6.949 -1.167 1.00 98.25 190 LEU A O 1
ATOM 1512 N N . THR A 1 191 ? -2.511 -5.632 -2.763 1.00 98.25 191 THR A N 1
ATOM 1513 C CA . THR A 1 191 ? -3.854 -5.535 -2.162 1.00 98.25 191 THR A CA 1
ATOM 1514 C C . THR A 1 191 ? -4.545 -6.897 -2.120 1.00 98.25 191 THR A C 1
ATOM 1516 O O . THR A 1 191 ? -5.185 -7.224 -1.125 1.00 98.25 191 THR A O 1
ATOM 1519 N N . CYS A 1 192 ? -4.394 -7.702 -3.174 1.00 98.25 192 CYS A N 1
ATOM 1520 C CA . CYS A 1 192 ? -4.999 -9.029 -3.266 1.00 98.25 192 CYS A CA 1
ATOM 1521 C C . CYS A 1 192 ? -4.325 -10.034 -2.330 1.00 98.25 192 CYS A C 1
ATOM 1523 O O . CYS A 1 192 ? -5.009 -10.724 -1.581 1.00 98.25 192 CYS A O 1
ATOM 1525 N N . ILE A 1 193 ? -2.992 -10.096 -2.314 1.00 97.31 193 ILE A N 1
ATOM 1526 C CA . ILE A 1 193 ? -2.271 -11.077 -1.489 1.00 97.31 193 ILE A CA 1
ATOM 1527 C C . ILE A 1 193 ? -2.220 -10.723 0.000 1.00 97.31 193 ILE A C 1
ATOM 1529 O O . ILE A 1 193 ? -2.004 -11.606 0.826 1.00 97.31 193 ILE A O 1
ATOM 1533 N N . HIS A 1 194 ? -2.403 -9.448 0.354 1.00 95.38 194 HIS A N 1
ATOM 1534 C CA . HIS A 1 194 ? -2.539 -8.997 1.746 1.00 95.38 194 HIS A CA 1
ATOM 1535 C C . HIS A 1 194 ? -3.992 -8.760 2.153 1.00 95.38 194 HIS A C 1
ATOM 1537 O O . HIS A 1 194 ? -4.245 -8.153 3.196 1.00 95.38 194 HIS A O 1
ATOM 1543 N N . TYR A 1 195 ? -4.944 -9.237 1.350 1.00 95.88 195 TYR A N 1
ATOM 1544 C CA . TYR A 1 195 ? -6.345 -9.282 1.737 1.00 95.88 195 TYR A CA 1
ATOM 1545 C C . TYR A 1 195 ? -6.491 -10.060 3.051 1.00 95.88 195 TYR A C 1
ATOM 1547 O O . TYR A 1 195 ? -6.026 -11.194 3.175 1.00 95.88 195 TYR A O 1
ATOM 1555 N N . ASN A 1 196 ? -7.119 -9.439 4.047 1.00 92.19 196 ASN A N 1
ATOM 1556 C CA . ASN A 1 196 ? -7.314 -10.016 5.371 1.00 92.19 196 ASN A CA 1
ATOM 1557 C C . ASN A 1 196 ? -8.555 -9.423 6.054 1.00 92.19 196 ASN A C 1
ATOM 1559 O O . ASN A 1 196 ? -9.049 -8.370 5.672 1.00 92.19 196 ASN A O 1
ATOM 1563 N N . GLU A 1 197 ? -9.009 -10.038 7.142 1.00 91.38 197 GLU A N 1
ATOM 1564 C CA . GLU A 1 197 ? -10.231 -9.644 7.859 1.00 91.38 197 GLU A CA 1
ATOM 1565 C C . GLU A 1 197 ? -10.226 -8.217 8.446 1.00 91.38 197 GLU A C 1
ATOM 1567 O O . GLU A 1 197 ? -11.244 -7.786 8.984 1.00 91.38 197 GLU A O 1
ATOM 1572 N N . LEU A 1 198 ? -9.127 -7.453 8.383 1.00 90.88 198 LEU A N 1
ATOM 1573 C CA . LEU A 1 198 ? -9.106 -6.081 8.904 1.00 90.88 198 LEU A CA 1
ATOM 1574 C C . LEU A 1 198 ? -10.028 -5.146 8.107 1.00 90.88 198 LEU A C 1
ATOM 1576 O O . LEU A 1 198 ? -10.573 -4.200 8.683 1.00 90.88 198 LEU A O 1
ATOM 1580 N N . HIS A 1 199 ? -10.256 -5.410 6.814 1.00 92.38 199 HIS A N 1
ATOM 1581 C CA . HIS A 1 199 ? -11.128 -4.572 5.979 1.00 92.38 199 HIS A CA 1
ATOM 1582 C C . HIS A 1 199 ? -12.565 -4.499 6.538 1.00 92.38 199 HIS A C 1
ATOM 1584 O O . HIS A 1 199 ? -13.221 -3.456 6.447 1.00 92.38 199 HIS A O 1
ATOM 1590 N N . LYS A 1 200 ? -13.035 -5.559 7.220 1.00 92.00 200 LYS A N 1
ATOM 1591 C CA . LYS A 1 200 ? -14.405 -5.659 7.751 1.00 92.00 200 LYS A CA 1
ATOM 1592 C C . LYS A 1 200 ? -14.747 -4.539 8.739 1.00 92.00 200 LYS A C 1
ATOM 1594 O O . LYS A 1 200 ? -15.905 -4.132 8.820 1.00 92.00 200 LYS A O 1
ATOM 1599 N N . TYR A 1 201 ? -13.755 -4.025 9.477 1.00 91.12 201 TYR A N 1
ATOM 1600 C CA . TYR A 1 201 ? -13.954 -2.944 10.449 1.00 91.12 201 TYR A CA 1
ATOM 1601 C C . TYR A 1 201 ? -14.259 -1.599 9.778 1.00 91.12 201 TYR A C 1
ATOM 1603 O O . TYR A 1 201 ? -14.846 -0.721 10.411 1.00 91.12 201 TYR A O 1
ATOM 1611 N N . LEU A 1 202 ? -13.891 -1.448 8.502 1.00 90.88 202 LEU A N 1
ATOM 1612 C CA . LEU A 1 202 ? -14.217 -0.293 7.667 1.00 90.88 202 LEU A CA 1
ATOM 1613 C C . LEU A 1 202 ? -15.464 -0.541 6.800 1.00 90.88 202 LEU A C 1
ATOM 1615 O O . LEU A 1 202 ? -16.232 0.390 6.558 1.00 90.88 202 LEU A O 1
ATOM 1619 N N . ASP A 1 203 ? -15.693 -1.783 6.360 1.00 91.12 203 ASP A N 1
ATOM 1620 C CA . ASP A 1 203 ? -16.809 -2.144 5.468 1.00 91.12 203 ASP A CA 1
ATOM 1621 C C . ASP A 1 203 ? -18.163 -2.303 6.164 1.00 91.12 203 ASP A C 1
ATOM 1623 O O . ASP A 1 203 ? -19.219 -2.052 5.562 1.00 91.12 203 ASP A O 1
ATOM 1627 N N . ASP A 1 204 ? -18.158 -2.787 7.408 1.00 92.19 204 ASP A N 1
ATOM 1628 C CA . ASP A 1 204 ? -19.369 -3.086 8.163 1.00 92.19 204 ASP A CA 1
ATOM 1629 C C . ASP A 1 204 ? -19.588 -2.048 9.278 1.00 92.19 204 ASP A C 1
ATOM 1631 O O . ASP A 1 204 ? -18.908 -2.073 10.312 1.00 92.19 204 ASP A O 1
ATOM 1635 N N . PRO A 1 205 ? -20.589 -1.156 9.124 1.00 90.31 205 PRO A N 1
ATOM 1636 C CA . PRO A 1 205 ? -20.900 -0.128 10.109 1.00 90.31 205 PRO A CA 1
ATOM 1637 C C . PRO A 1 205 ? -21.172 -0.659 11.519 1.00 90.31 205 PRO A C 1
ATOM 1639 O O . PRO A 1 205 ? -21.059 0.111 12.468 1.00 90.31 205 PRO A O 1
ATOM 1642 N N . LYS A 1 206 ? -21.503 -1.950 11.700 1.00 93.25 206 LYS A N 1
ATOM 1643 C CA . LYS A 1 206 ? -21.735 -2.531 13.035 1.00 93.25 206 LYS A CA 1
ATOM 1644 C C . LYS A 1 206 ? -20.509 -2.443 13.954 1.00 93.25 206 LYS A C 1
ATOM 1646 O O . LYS A 1 206 ? -20.665 -2.468 15.177 1.00 93.25 206 LYS A O 1
ATOM 1651 N N . TYR A 1 207 ? -19.304 -2.369 13.382 1.00 92.00 207 TYR A N 1
ATOM 1652 C CA . TYR A 1 207 ? -18.058 -2.239 14.140 1.00 92.00 207 TYR A CA 1
ATOM 1653 C C . TYR A 1 207 ? -17.787 -0.802 14.597 1.00 92.00 207 TYR A C 1
ATOM 1655 O O . TYR A 1 207 ? -17.083 -0.610 15.588 1.00 92.00 207 TYR A O 1
ATOM 1663 N N . THR A 1 208 ? -18.401 0.190 13.943 1.00 89.38 208 THR A N 1
ATOM 1664 C CA . THR A 1 208 ? -18.304 1.604 14.318 1.00 89.38 208 THR A CA 1
ATOM 1665 C C . THR A 1 208 ? -19.456 1.979 15.249 1.00 89.38 208 THR A C 1
ATOM 1667 O O . THR A 1 208 ? -20.608 2.123 14.840 1.00 89.38 208 THR A O 1
ATOM 1670 N N . LYS A 1 209 ? -19.145 2.144 16.533 1.00 89.25 209 LYS A N 1
ATOM 1671 C CA . LYS A 1 209 ? -20.106 2.383 17.618 1.00 89.25 209 LYS A CA 1
ATOM 1672 C C . LYS A 1 209 ? -19.700 3.629 18.394 1.00 89.25 209 LYS A C 1
ATOM 1674 O O . LYS A 1 209 ? -18.541 4.023 18.405 1.00 89.25 209 LYS A O 1
ATOM 1679 N N . ARG A 1 210 ? -20.637 4.241 19.117 1.00 86.38 210 ARG A N 1
ATOM 1680 C CA . ARG A 1 210 ? -20.285 5.310 20.059 1.00 86.38 210 ARG A CA 1
ATOM 1681 C C . ARG A 1 210 ? -19.672 4.700 21.321 1.00 86.38 210 ARG A C 1
ATOM 1683 O O . ARG A 1 210 ? -20.343 3.922 21.992 1.00 86.38 210 ARG A O 1
ATOM 1690 N N . SER A 1 211 ? -18.443 5.085 21.660 1.00 88.94 211 SER A N 1
ATOM 1691 C CA . SER A 1 211 ? -17.822 4.703 22.934 1.00 88.94 211 SER A CA 1
ATOM 1692 C C . SER A 1 211 ? -18.433 5.448 24.127 1.00 88.94 211 SER A C 1
ATOM 1694 O O . SER A 1 211 ? -18.880 6.595 24.010 1.00 88.94 211 SER A O 1
ATOM 1696 N N . ALA A 1 212 ? -18.425 4.793 25.291 1.00 87.38 212 ALA A N 1
ATOM 1697 C CA . ALA A 1 212 ? -18.779 5.393 26.577 1.00 87.38 212 ALA A CA 1
ATOM 1698 C C . ALA A 1 212 ? -17.683 6.334 27.113 1.00 87.38 212 ALA A C 1
ATOM 1700 O O . ALA A 1 212 ? -17.976 7.214 27.922 1.00 87.38 212 ALA A O 1
ATOM 1701 N N . LEU A 1 213 ? -16.444 6.178 26.637 1.00 89.19 213 LEU A N 1
ATOM 1702 C CA . LEU A 1 213 ? -15.270 6.948 27.048 1.00 89.19 213 LEU A CA 1
ATOM 1703 C C . LEU A 1 213 ? -14.650 7.660 25.836 1.00 89.19 213 LEU A C 1
ATOM 1705 O O . LEU A 1 213 ? -13.529 7.334 25.438 1.00 89.19 213 LEU A O 1
ATOM 1709 N N . PRO A 1 214 ? -15.349 8.631 25.220 1.00 92.38 214 PRO A N 1
ATOM 1710 C CA . PRO A 1 214 ? -14.832 9.312 24.041 1.00 92.38 214 PRO A CA 1
ATOM 1711 C C . PRO A 1 214 ? -13.513 10.041 24.340 1.00 92.38 214 PRO A C 1
ATOM 1713 O O . PRO A 1 214 ? -13.250 10.477 25.465 1.00 92.38 214 PRO A O 1
ATOM 1716 N N . ALA A 1 215 ? -12.690 10.175 23.309 1.00 92.12 215 ALA A N 1
ATOM 1717 C CA . ALA A 1 215 ? -11.456 10.939 23.290 1.00 92.12 215 ALA A CA 1
ATOM 1718 C C . ALA A 1 215 ? -11.446 11.833 22.049 1.00 92.12 215 ALA A C 1
ATOM 1720 O O . ALA A 1 215 ? -11.898 11.438 20.968 1.00 92.12 215 ALA A O 1
ATOM 1721 N N . LEU A 1 216 ? -10.924 13.048 22.205 1.00 88.81 216 LEU A N 1
ATOM 1722 C CA . LEU A 1 216 ? -10.885 14.036 21.122 1.00 88.81 216 LEU A CA 1
ATOM 1723 C C . LEU A 1 216 ? -9.528 14.083 20.415 1.00 88.81 216 LEU A C 1
ATOM 1725 O O . LEU A 1 216 ? -9.408 14.724 19.373 1.00 88.81 216 LEU A O 1
ATOM 1729 N N . SER A 1 217 ? -8.509 13.396 20.932 1.00 89.50 217 SER A N 1
ATOM 1730 C CA . SER A 1 217 ? -7.191 13.337 20.303 1.00 89.50 217 SER A CA 1
ATOM 1731 C C . SER A 1 217 ? -6.606 11.929 20.335 1.00 89.50 217 SER A C 1
ATOM 1733 O O . SER A 1 217 ? -6.851 11.145 21.254 1.00 89.50 217 SER A O 1
ATOM 1735 N N . LEU A 1 218 ? -5.782 11.619 19.332 1.00 90.38 218 LEU A N 1
ATOM 1736 C CA . LEU A 1 218 ? -5.038 10.363 19.299 1.00 90.38 218 LEU A CA 1
ATOM 1737 C C . LEU A 1 218 ? -4.030 10.278 20.454 1.00 90.38 218 LEU A C 1
ATOM 1739 O O . LEU A 1 218 ? -3.839 9.213 21.028 1.00 90.38 218 LEU A O 1
ATOM 1743 N N . GLN A 1 219 ? -3.408 11.398 20.827 1.00 91.19 219 GLN A N 1
ATOM 1744 C CA . GLN A 1 219 ? -2.460 11.449 21.940 1.00 91.19 219 GLN A CA 1
ATOM 1745 C C . GLN A 1 219 ? -3.099 11.006 23.264 1.00 91.19 219 GLN A C 1
ATOM 1747 O O . GLN A 1 219 ? -2.475 10.278 24.038 1.00 91.19 219 GLN A O 1
ATOM 1752 N N . GLU A 1 220 ? -4.344 11.419 23.515 1.00 92.50 220 GLU A N 1
ATOM 1753 C CA . GLU A 1 220 ? -5.110 10.974 24.676 1.00 92.50 220 GLU A CA 1
ATOM 1754 C C . GLU A 1 220 ? -5.340 9.460 24.631 1.00 92.50 220 GLU A C 1
ATOM 1756 O O . GLU A 1 220 ? -5.076 8.779 25.619 1.00 92.50 220 GLU A O 1
ATOM 1761 N N . LEU A 1 221 ? -5.756 8.921 23.481 1.00 92.50 221 LEU A N 1
ATOM 1762 C CA . LEU A 1 221 ? -5.967 7.481 23.310 1.00 92.50 221 LEU A CA 1
ATOM 1763 C C . LEU A 1 221 ? -4.689 6.678 23.530 1.00 92.50 221 LEU A C 1
ATOM 1765 O O . LEU A 1 221 ? -4.716 5.708 24.274 1.00 92.50 221 LEU A O 1
ATOM 1769 N N . ILE A 1 222 ? -3.566 7.111 22.956 1.00 90.50 222 ILE A N 1
ATOM 1770 C CA . ILE A 1 222 ? -2.260 6.474 23.161 1.00 90.50 222 ILE A CA 1
ATOM 1771 C C . ILE A 1 222 ? -1.846 6.534 24.634 1.00 90.50 222 ILE A C 1
ATOM 1773 O O . ILE A 1 222 ? -1.337 5.554 25.169 1.00 90.50 222 ILE A O 1
ATOM 1777 N N . SER A 1 223 ? -2.080 7.660 25.313 1.00 90.69 223 SER A N 1
ATOM 1778 C CA . SER A 1 223 ? -1.747 7.792 26.737 1.00 90.69 223 SER A CA 1
ATOM 1779 C C . SER A 1 223 ? -2.600 6.876 27.613 1.00 90.69 223 SER A C 1
ATOM 1781 O O . SER A 1 223 ? -2.079 6.323 28.579 1.00 90.69 223 SER A O 1
ATOM 1783 N N . ARG A 1 224 ? -3.889 6.710 27.281 1.00 92.00 224 ARG A N 1
ATOM 1784 C CA . ARG A 1 224 ? -4.784 5.749 27.944 1.00 92.00 224 ARG A CA 1
ATOM 1785 C C . ARG A 1 224 ? -4.319 4.315 27.683 1.00 92.00 224 ARG A C 1
ATOM 1787 O O . ARG A 1 224 ? -4.117 3.580 28.639 1.00 92.00 224 ARG A O 1
ATOM 1794 N N . LEU A 1 225 ? -4.044 3.978 26.421 1.00 88.94 225 LEU A N 1
ATOM 1795 C CA . LEU A 1 225 ? -3.540 2.671 25.993 1.00 88.94 225 LEU A CA 1
ATOM 1796 C C . LEU A 1 225 ? -2.261 2.281 26.750 1.00 88.94 225 LEU A C 1
ATOM 1798 O O . LEU A 1 225 ? -2.134 1.160 27.223 1.00 88.94 225 LEU A O 1
ATOM 1802 N N . ALA A 1 226 ? -1.326 3.221 26.915 1.00 87.25 226 ALA A N 1
ATOM 1803 C CA . ALA A 1 226 ? -0.068 2.994 27.628 1.00 87.25 226 ALA A CA 1
ATOM 1804 C C . ALA A 1 226 ? -0.238 2.737 29.139 1.00 87.25 226 ALA A C 1
ATOM 1806 O O . ALA A 1 226 ? 0.663 2.185 29.767 1.00 87.25 226 ALA A O 1
ATOM 1807 N N . GLN A 1 227 ? -1.360 3.160 29.729 1.00 90.44 227 GLN A N 1
ATOM 1808 C CA . GLN A 1 227 ? -1.691 2.968 31.146 1.00 90.44 227 GLN A CA 1
ATOM 1809 C C . GLN A 1 227 ? -2.640 1.784 31.373 1.00 90.44 227 GLN A C 1
ATOM 1811 O O . GLN A 1 227 ? -2.944 1.459 32.519 1.00 90.44 227 GLN A O 1
ATOM 1816 N N . ASP A 1 228 ? -3.118 1.151 30.304 1.00 89.31 228 ASP A N 1
ATOM 1817 C CA . ASP A 1 228 ? -4.077 0.062 30.380 1.00 89.31 228 ASP A CA 1
ATOM 1818 C C . ASP A 1 228 ? -3.377 -1.255 30.726 1.00 89.31 228 ASP A C 1
ATOM 1820 O O . ASP A 1 228 ? -2.723 -1.892 29.897 1.00 89.31 228 ASP A O 1
ATOM 1824 N N . GLU A 1 229 ? -3.516 -1.669 31.984 1.00 88.44 229 GLU A N 1
ATOM 1825 C CA . GLU A 1 229 ? -2.937 -2.914 32.488 1.00 88.44 229 GLU A CA 1
ATOM 1826 C C . GLU A 1 229 ? -3.482 -4.154 31.763 1.00 88.44 229 GLU A C 1
ATOM 1828 O O . GLU A 1 229 ? -2.778 -5.158 31.675 1.00 88.44 229 GLU A O 1
ATOM 1833 N N . SER A 1 230 ? -4.688 -4.085 31.181 1.00 84.44 230 SER A N 1
ATOM 1834 C CA . SER A 1 230 ? -5.277 -5.207 30.435 1.00 84.44 230 SER A CA 1
ATOM 1835 C C . SER A 1 230 ? -4.557 -5.498 29.113 1.00 84.44 230 SER A C 1
ATOM 1837 O O . SER A 1 230 ? -4.649 -6.608 28.589 1.00 84.44 230 SER A O 1
ATOM 1839 N N . LEU A 1 231 ? -3.802 -4.522 28.599 1.00 78.12 231 LEU A N 1
ATOM 1840 C CA . LEU A 1 231 ? -3.006 -4.632 27.379 1.00 78.12 231 LEU A CA 1
ATOM 1841 C C . LEU A 1 231 ? -1.530 -4.937 27.645 1.00 78.12 231 LEU A C 1
ATOM 1843 O O . LEU A 1 231 ? -0.757 -5.108 26.698 1.00 78.12 231 LEU A O 1
ATOM 1847 N N . GLN A 1 232 ? -1.109 -5.042 28.906 1.00 79.38 232 GLN A N 1
ATOM 1848 C CA . GLN A 1 232 ? 0.279 -5.361 29.222 1.00 79.38 232 GLN A CA 1
ATOM 1849 C C . GLN A 1 232 ? 0.625 -6.791 28.789 1.00 79.38 232 GLN A C 1
ATOM 1851 O O . GLN A 1 232 ? 0.014 -7.764 29.222 1.00 79.38 232 GLN A O 1
ATOM 1856 N N . GLY A 1 233 ? 1.638 -6.919 27.928 1.00 74.00 233 GLY A N 1
ATOM 1857 C CA . GLY A 1 233 ? 2.127 -8.212 27.441 1.00 74.00 233 GLY A CA 1
ATOM 1858 C C . GLY A 1 233 ? 1.309 -8.843 26.308 1.00 74.00 233 GLY A C 1
ATOM 1859 O O . GLY A 1 233 ? 1.621 -9.963 25.915 1.00 74.00 233 GLY A O 1
ATOM 1860 N N . THR A 1 234 ? 0.303 -8.148 25.759 1.00 72.25 234 THR A N 1
ATOM 1861 C CA . THR A 1 234 ? -0.492 -8.637 24.611 1.00 72.25 234 THR A CA 1
ATOM 1862 C C . THR A 1 234 ? 0.270 -8.546 23.287 1.00 72.25 234 THR A C 1
ATOM 1864 O O . THR A 1 234 ? 0.124 -9.400 22.415 1.00 72.25 234 THR A O 1
ATOM 1867 N N . ALA A 1 235 ? 1.143 -7.548 23.141 1.00 65.19 235 ALA A N 1
ATOM 1868 C CA . ALA A 1 235 ? 2.028 -7.423 21.991 1.00 65.19 235 ALA A CA 1
ATOM 1869 C C . ALA A 1 235 ? 3.230 -8.371 22.138 1.00 65.19 235 ALA A C 1
ATOM 1871 O O . ALA A 1 235 ? 4.230 -8.039 22.779 1.00 65.19 235 ALA A O 1
ATOM 1872 N N . ALA A 1 236 ? 3.148 -9.559 21.537 1.00 57.50 236 ALA A N 1
ATOM 1873 C CA . ALA A 1 236 ? 4.321 -10.407 21.353 1.00 57.50 236 ALA A CA 1
ATOM 1874 C C . ALA A 1 236 ? 5.282 -9.746 20.349 1.00 57.50 236 ALA A C 1
ATOM 1876 O O . ALA A 1 236 ? 4.871 -9.336 19.261 1.00 57.50 236 ALA A O 1
ATOM 1877 N N . GLN A 1 237 ? 6.566 -9.643 20.701 1.00 55.41 237 GLN A N 1
ATOM 1878 C CA . GLN A 1 237 ? 7.593 -9.232 19.746 1.00 55.41 237 GLN A CA 1
ATOM 1879 C C . GLN A 1 237 ? 7.694 -10.278 18.614 1.00 55.41 237 GLN A C 1
ATOM 1881 O O . GLN A 1 237 ? 7.633 -11.481 18.862 1.00 55.41 237 GLN A O 1
ATOM 1886 N N . GLU A 1 238 ? 7.928 -9.790 17.391 1.00 52.16 238 GLU A N 1
ATOM 1887 C CA . GLU A 1 238 ? 8.570 -10.517 16.275 1.00 52.16 238 GLU A CA 1
ATOM 1888 C C . GLU A 1 238 ? 7.715 -11.250 15.217 1.00 52.16 238 GLU A C 1
ATOM 1890 O O . GLU A 1 238 ? 8.206 -12.214 14.631 1.00 52.16 238 GLU A O 1
ATOM 1895 N N . ARG A 1 239 ? 6.492 -10.815 14.861 1.00 55.62 239 ARG A N 1
ATOM 1896 C CA . ARG A 1 239 ? 5.842 -11.319 13.621 1.00 55.62 239 ARG A CA 1
ATOM 1897 C C . ARG A 1 239 ? 5.186 -10.230 12.777 1.00 55.62 239 ARG A C 1
ATOM 1899 O O . ARG A 1 239 ? 4.527 -9.343 13.313 1.00 55.62 239 ARG A O 1
ATOM 1906 N N . HIS A 1 240 ? 5.351 -10.326 11.456 1.00 55.50 240 HIS A N 1
ATOM 1907 C CA . HIS A 1 240 ? 4.724 -9.427 10.481 1.00 55.50 240 HIS A CA 1
ATOM 1908 C C . HIS A 1 240 ? 3.185 -9.543 10.523 1.00 55.50 240 HIS A C 1
ATOM 1910 O O . HIS A 1 240 ? 2.503 -8.532 10.438 1.00 55.50 240 HIS A O 1
ATOM 1916 N N . ASP A 1 241 ? 2.653 -10.730 10.836 1.00 56.66 241 ASP A N 1
ATOM 1917 C CA . ASP A 1 241 ? 1.206 -10.981 11.007 1.00 56.66 241 ASP A CA 1
ATOM 1918 C C . ASP A 1 241 ? 0.718 -10.785 12.466 1.00 56.66 241 ASP A C 1
ATOM 1920 O O . ASP A 1 241 ? -0.276 -11.359 12.932 1.00 56.66 241 ASP A O 1
ATOM 1924 N N . SER A 1 242 ? 1.479 -10.020 13.258 1.00 67.12 242 SER A N 1
ATOM 1925 C CA . SER A 1 242 ? 1.143 -9.758 14.663 1.00 67.12 242 SER A CA 1
ATOM 1926 C C . SER A 1 242 ? -0.129 -8.932 14.803 1.00 67.12 242 SER A C 1
ATOM 1928 O O . SER A 1 242 ? -0.841 -9.113 15.786 1.00 67.12 242 SER A O 1
ATOM 1930 N N . LEU A 1 243 ? -0.451 -8.073 13.830 1.00 76.31 243 LEU A N 1
ATOM 1931 C CA . LEU A 1 243 ? -1.623 -7.209 13.906 1.00 76.31 243 LEU A CA 1
ATOM 1932 C C . LEU A 1 243 ? -2.921 -7.988 13.686 1.00 76.31 243 LEU A C 1
ATOM 1934 O O . LEU A 1 243 ? -3.837 -7.838 14.491 1.00 76.31 243 LEU A O 1
ATOM 1938 N N . GLU A 1 244 ? -3.011 -8.850 12.666 1.00 77.25 244 GLU A N 1
ATOM 1939 C CA . GLU A 1 244 ? -4.207 -9.681 12.471 1.00 77.25 244 GLU A CA 1
ATOM 1940 C C . GLU A 1 244 ? -4.424 -10.605 13.670 1.00 77.25 244 GLU A C 1
ATOM 1942 O O . GLU A 1 244 ? -5.541 -10.728 14.178 1.00 77.25 244 GLU A O 1
ATOM 1947 N N . THR A 1 245 ? -3.337 -11.197 14.175 1.00 78.19 245 THR A N 1
ATOM 1948 C CA . THR A 1 245 ? -3.378 -12.048 15.368 1.00 78.19 245 THR A CA 1
ATOM 1949 C C . THR A 1 245 ? -3.869 -11.261 16.585 1.00 78.19 245 THR A C 1
ATOM 1951 O O . THR A 1 245 ? -4.782 -11.715 17.274 1.00 78.19 245 THR A O 1
ATOM 1954 N N . LEU A 1 246 ? -3.332 -10.060 16.817 1.00 81.50 246 LEU A N 1
ATOM 1955 C CA . LEU A 1 246 ? -3.732 -9.190 17.922 1.00 81.50 246 LEU A CA 1
ATOM 1956 C C . LEU A 1 246 ? -5.216 -8.811 17.825 1.00 81.50 246 LEU A C 1
ATOM 1958 O O . LEU A 1 246 ? -5.940 -8.932 18.810 1.00 81.50 246 LEU A O 1
ATOM 1962 N N . PHE A 1 247 ? -5.691 -8.425 16.636 1.00 84.75 247 PHE A N 1
ATOM 1963 C CA . PHE A 1 247 ? -7.108 -8.142 16.401 1.00 84.75 247 PHE A CA 1
ATOM 1964 C C . PHE A 1 247 ? -7.987 -9.370 16.630 1.00 84.75 247 PHE A C 1
ATOM 1966 O O . PHE A 1 247 ? -9.047 -9.238 17.226 1.00 84.75 247 PHE A O 1
ATOM 1973 N N . SER A 1 248 ? -7.555 -10.564 16.220 1.00 81.69 248 SER A N 1
ATOM 1974 C CA . SER A 1 248 ? -8.331 -11.791 16.441 1.00 81.69 248 SER A CA 1
ATOM 1975 C C . SER A 1 248 ? -8.458 -12.168 17.924 1.00 81.69 248 SER A C 1
ATOM 1977 O O . SER A 1 248 ? -9.475 -12.723 18.332 1.00 81.69 248 SER A O 1
ATOM 1979 N N . GLN A 1 249 ? -7.444 -11.857 18.736 1.00 85.44 249 GLN A N 1
ATOM 1980 C CA . GLN A 1 249 ? -7.386 -12.223 20.155 1.00 85.44 249 GLN A CA 1
ATOM 1981 C C . GLN A 1 249 ? -7.994 -11.159 21.074 1.00 85.44 249 GLN A C 1
ATOM 1983 O O . GLN A 1 249 ? -8.521 -11.491 22.136 1.00 85.44 249 GLN A O 1
ATOM 1988 N N . HIS A 1 250 ? -7.928 -9.890 20.671 1.00 87.88 250 HIS A N 1
ATOM 1989 C CA . HIS A 1 250 ? -8.296 -8.739 21.493 1.00 87.88 250 HIS A CA 1
ATOM 1990 C C . HIS A 1 250 ? -9.276 -7.791 20.776 1.00 87.88 250 HIS A C 1
ATOM 1992 O O . HIS A 1 250 ? -9.265 -6.590 21.044 1.00 87.88 250 HIS A O 1
ATOM 1998 N N . GLU A 1 251 ? -10.124 -8.317 19.880 1.00 90.75 251 GLU A N 1
ATOM 1999 C CA . GLU A 1 251 ? -11.052 -7.542 19.031 1.00 90.75 251 GLU A CA 1
ATOM 2000 C C . GLU A 1 251 ? -11.860 -6.520 19.844 1.00 90.75 251 GLU A C 1
ATOM 2002 O O . GLU A 1 251 ? -11.798 -5.325 19.564 1.00 90.75 251 GLU A O 1
ATOM 2007 N N . ASP A 1 252 ? -12.566 -6.967 20.887 1.00 90.31 252 ASP A N 1
ATOM 2008 C CA . ASP A 1 252 ? -13.427 -6.104 21.706 1.00 90.31 252 ASP A CA 1
ATOM 2009 C C . ASP A 1 252 ? -12.656 -4.951 22.361 1.00 90.31 252 ASP A C 1
ATOM 2011 O O . ASP A 1 252 ? -13.119 -3.809 22.363 1.00 90.31 252 ASP A O 1
ATOM 2015 N N . LEU A 1 253 ? -11.461 -5.246 22.874 1.00 88.56 253 LEU A N 1
ATOM 2016 C CA . LEU A 1 253 ? -10.604 -4.283 23.559 1.00 88.56 253 LEU A CA 1
ATOM 2017 C C . LEU A 1 253 ? -10.037 -3.254 22.579 1.00 88.56 253 LEU A C 1
ATOM 2019 O O . LEU A 1 253 ? -10.096 -2.054 22.829 1.00 88.56 253 LEU A O 1
ATOM 2023 N N . ILE A 1 254 ? -9.553 -3.691 21.415 1.00 89.25 254 ILE A N 1
ATOM 2024 C CA . ILE A 1 254 ? -9.084 -2.774 20.368 1.00 89.25 254 ILE A CA 1
ATOM 2025 C C . ILE A 1 254 ? -10.236 -1.902 19.863 1.00 89.25 254 ILE A C 1
ATOM 2027 O O . ILE A 1 254 ? -10.070 -0.694 19.670 1.00 89.25 254 ILE A O 1
ATOM 2031 N N . LEU A 1 255 ? -11.420 -2.491 19.686 1.00 92.25 255 LEU A N 1
ATOM 2032 C CA . LEU A 1 255 ? -12.604 -1.763 19.253 1.00 92.25 255 LEU A CA 1
ATOM 2033 C C . LEU A 1 255 ? -13.084 -0.742 20.287 1.00 92.25 255 LEU A C 1
ATOM 2035 O O . LEU A 1 255 ? -13.714 0.238 19.887 1.00 92.25 255 LEU A O 1
ATOM 2039 N N . GLU A 1 256 ? -12.787 -0.909 21.577 1.00 91.62 256 GLU A N 1
ATOM 2040 C CA . GLU A 1 256 ? -13.052 0.114 22.593 1.00 91.62 256 GLU A CA 1
ATOM 2041 C C . GLU A 1 256 ? -12.268 1.400 22.297 1.00 91.62 256 GLU A C 1
ATOM 2043 O O . GLU A 1 256 ? -12.856 2.485 22.251 1.00 91.62 256 GLU A O 1
ATOM 2048 N N . TYR A 1 257 ? -10.969 1.273 22.006 1.00 91.62 257 TYR A N 1
ATOM 2049 C CA . TYR A 1 257 ? -10.098 2.396 21.650 1.00 91.62 257 TYR A CA 1
ATOM 2050 C C . TYR A 1 257 ? -10.428 2.981 20.276 1.00 91.62 257 TYR A C 1
ATOM 2052 O O . TYR A 1 257 ? -10.497 4.202 20.130 1.00 91.62 257 TYR A O 1
ATOM 2060 N N . TRP A 1 258 ? -10.686 2.128 19.281 1.00 91.31 258 TRP A N 1
ATOM 2061 C CA . TRP A 1 258 ? -11.103 2.554 17.942 1.00 91.31 258 TRP A CA 1
ATOM 2062 C C . TRP A 1 258 ? -12.354 3.436 18.007 1.00 91.31 258 TRP A C 1
ATOM 2064 O O . TRP A 1 258 ? -12.375 4.556 17.499 1.00 91.31 258 TRP A O 1
ATOM 2074 N N . ASN A 1 259 ? -13.386 2.958 18.705 1.00 94.25 259 ASN A N 1
ATOM 2075 C CA . ASN A 1 259 ? -14.664 3.654 18.842 1.00 94.25 259 ASN A CA 1
ATOM 2076 C C . ASN A 1 259 ? -14.618 4.832 19.825 1.00 94.25 259 ASN A C 1
ATOM 2078 O O . ASN A 1 259 ? -15.554 5.637 19.876 1.00 94.25 259 ASN A O 1
ATOM 2082 N N . ALA A 1 260 ? -13.560 4.935 20.633 1.00 94.75 260 ALA A N 1
ATOM 2083 C CA . ALA A 1 260 ? -13.336 6.072 21.512 1.00 94.75 260 ALA A CA 1
ATOM 2084 C C . ALA A 1 260 ? -12.890 7.317 20.745 1.00 94.75 260 ALA A C 1
ATOM 2086 O O . ALA A 1 260 ? -13.169 8.423 21.210 1.00 94.75 260 ALA A O 1
ATOM 2087 N N . TRP A 1 261 ? -12.264 7.185 19.571 1.00 92.75 261 TRP A N 1
ATOM 2088 C CA . TRP A 1 261 ? -11.843 8.360 18.819 1.00 92.75 261 TRP A CA 1
ATOM 2089 C C . TRP A 1 261 ? -13.030 9.078 18.174 1.00 92.75 261 TRP A C 1
ATOM 2091 O O . TRP A 1 261 ? -13.609 8.630 17.187 1.00 92.75 261 TRP A O 1
ATOM 2101 N N . GLN A 1 262 ? -13.382 10.242 18.717 1.00 90.94 262 GLN A N 1
ATOM 2102 C CA . GLN A 1 262 ? -14.458 11.058 18.179 1.00 90.94 262 GLN A CA 1
ATOM 2103 C C . GLN A 1 262 ? -13.906 12.169 17.285 1.00 90.94 262 GLN A C 1
ATOM 2105 O O . GLN A 1 262 ? -13.223 13.081 17.755 1.00 90.94 262 GLN A O 1
ATOM 2110 N N . ILE A 1 263 ? -14.266 12.138 16.002 1.00 89.12 263 ILE A N 1
ATOM 2111 C CA . ILE A 1 263 ? -13.913 13.192 15.046 1.00 89.12 263 ILE A CA 1
ATOM 2112 C C . ILE A 1 263 ? -14.957 14.316 15.119 1.00 89.12 263 ILE A C 1
ATOM 2114 O O . ILE A 1 263 ? -16.109 14.142 14.720 1.00 89.12 263 ILE A O 1
ATOM 2118 N N . VAL A 1 264 ? -14.560 15.471 15.654 1.00 90.75 264 VAL A N 1
ATOM 2119 C CA . VAL A 1 264 ? -15.391 16.682 15.806 1.00 90.75 264 VAL A CA 1
ATOM 2120 C C . VAL A 1 264 ? -14.875 17.864 14.980 1.00 90.75 264 VAL A C 1
ATOM 2122 O O . VAL A 1 264 ? -15.666 18.731 14.602 1.00 90.75 264 VAL A O 1
ATOM 2125 N N . ASP A 1 265 ? -13.573 17.876 14.696 1.00 91.56 265 ASP A N 1
ATOM 2126 C CA . ASP A 1 265 ? -12.873 18.820 13.828 1.00 91.56 265 ASP A CA 1
ATOM 2127 C C . ASP A 1 265 ? -11.776 18.048 13.086 1.00 91.56 265 ASP A C 1
ATOM 2129 O O . ASP A 1 265 ? -10.641 17.925 13.550 1.00 91.56 265 ASP A O 1
ATOM 2133 N N . ALA A 1 266 ? -12.139 17.478 11.936 1.00 92.56 266 ALA A N 1
ATOM 2134 C CA . ALA A 1 266 ? -11.245 16.623 11.168 1.00 92.56 266 ALA A CA 1
ATOM 2135 C C . ALA A 1 266 ? -9.947 17.333 10.765 1.00 92.56 266 ALA A C 1
ATOM 2137 O O . ALA A 1 266 ? -8.895 16.705 10.786 1.00 92.56 266 ALA A O 1
ATOM 2138 N N . ALA A 1 267 ? -9.989 18.627 10.433 1.00 92.31 267 ALA A N 1
ATOM 2139 C CA . ALA A 1 267 ? -8.797 19.366 10.023 1.00 92.31 267 ALA A CA 1
ATOM 2140 C C . ALA A 1 267 ? -7.814 19.521 11.189 1.00 92.31 267 ALA A C 1
ATOM 2142 O O . ALA A 1 267 ? -6.629 19.207 11.049 1.00 92.31 267 ALA A O 1
ATOM 2143 N N . LYS A 1 268 ? -8.312 19.942 12.358 1.00 91.69 268 LYS A N 1
ATOM 2144 C CA . LYS A 1 268 ? -7.483 20.063 13.558 1.00 91.69 268 LYS A CA 1
ATOM 2145 C C . LYS A 1 268 ? -6.958 18.702 14.015 1.00 91.69 268 LYS A C 1
ATOM 2147 O O . LYS A 1 268 ? -5.765 18.553 14.257 1.00 91.69 268 LYS A O 1
ATOM 2152 N N . GLN A 1 269 ? -7.818 17.690 14.068 1.00 93.44 269 GLN A N 1
ATOM 2153 C CA . GLN A 1 269 ? -7.429 16.356 14.528 1.00 93.44 269 GLN A CA 1
ATOM 2154 C C . GLN A 1 269 ? -6.480 15.649 13.549 1.00 93.44 269 GLN A C 1
ATOM 2156 O O . GLN A 1 269 ? -5.623 14.885 13.983 1.00 93.44 269 GLN A O 1
ATOM 2161 N N . PHE A 1 270 ? -6.564 15.939 12.248 1.00 92.50 270 PHE A N 1
ATOM 2162 C CA . PHE A 1 270 ? -5.592 15.475 11.256 1.00 92.50 270 PHE A CA 1
ATOM 2163 C C . PHE A 1 270 ? -4.217 16.139 11.424 1.00 92.50 270 PHE A C 1
ATOM 2165 O O . PHE A 1 270 ? -3.191 15.479 11.266 1.00 92.50 270 PHE A O 1
ATOM 2172 N N . GLN A 1 271 ? -4.171 17.424 11.788 1.00 92.81 271 GLN A N 1
ATOM 2173 C CA . GLN A 1 271 ? -2.921 18.083 12.176 1.00 92.81 271 GLN A CA 1
ATOM 2174 C C . GLN A 1 271 ? -2.334 17.448 13.450 1.00 92.81 271 GLN A C 1
ATOM 2176 O O . GLN A 1 271 ? -1.139 17.151 13.498 1.00 92.81 271 GLN A O 1
ATOM 2181 N N . ASP A 1 272 ? -3.166 17.208 14.465 1.00 92.75 272 ASP A N 1
ATOM 2182 C CA . ASP A 1 272 ? -2.741 16.619 15.741 1.00 92.75 272 ASP A CA 1
ATOM 2183 C C . ASP A 1 272 ? -2.248 15.169 15.566 1.00 92.75 272 ASP A C 1
ATOM 2185 O O . ASP A 1 272 ? -1.279 14.758 16.209 1.00 92.75 272 ASP A O 1
ATOM 2189 N N . LEU A 1 273 ? -2.859 14.410 14.648 1.00 92.50 273 LEU A N 1
ATOM 2190 C CA . LEU A 1 273 ? -2.411 13.079 14.227 1.00 92.50 273 LEU A CA 1
ATOM 2191 C C . LEU A 1 273 ? -0.966 13.114 13.710 1.00 92.50 273 LEU A C 1
ATOM 2193 O O . LEU A 1 273 ? -0.130 12.338 14.172 1.00 92.50 273 LEU A O 1
ATOM 2197 N N . GLN A 1 274 ? -0.649 14.038 12.798 1.00 92.44 274 GLN A N 1
ATOM 2198 C CA . GLN A 1 274 ? 0.704 14.182 12.247 1.00 92.44 274 GLN A CA 1
ATOM 2199 C C . GLN A 1 274 ? 1.721 14.572 13.327 1.00 92.44 274 GLN A C 1
ATOM 2201 O O . GLN A 1 274 ? 2.807 14.000 13.393 1.00 92.44 274 GLN A O 1
ATOM 2206 N N . GLN A 1 275 ? 1.364 15.509 14.212 1.00 93.12 275 GLN A N 1
ATOM 2207 C CA . GLN A 1 275 ? 2.222 15.905 15.334 1.00 93.12 275 GLN A CA 1
ATOM 2208 C C . GLN A 1 275 ? 2.495 14.733 16.279 1.00 93.12 275 GLN A C 1
ATOM 2210 O O . GLN A 1 275 ? 3.635 14.524 16.694 1.00 93.12 275 GLN A O 1
ATOM 2215 N N . THR A 1 276 ? 1.464 13.941 16.578 1.00 93.06 276 THR A N 1
ATOM 2216 C CA . THR A 1 276 ? 1.578 12.743 17.414 1.00 93.06 276 THR A CA 1
ATOM 2217 C C . THR A 1 276 ? 2.500 11.713 16.763 1.00 93.06 276 THR A C 1
ATOM 2219 O O . THR A 1 276 ? 3.394 11.201 17.431 1.00 93.06 276 THR A O 1
ATOM 2222 N N . ALA A 1 277 ? 2.356 11.460 15.458 1.00 91.31 277 ALA A N 1
ATOM 2223 C CA . ALA A 1 277 ? 3.229 10.545 14.722 1.00 91.31 277 ALA A CA 1
ATOM 2224 C C . ALA A 1 277 ? 4.709 10.975 14.787 1.00 91.31 277 ALA A C 1
ATOM 2226 O O . ALA A 1 277 ? 5.579 10.158 15.093 1.00 91.31 277 ALA A O 1
ATOM 2227 N N . VAL A 1 278 ? 5.001 12.267 14.592 1.00 91.44 278 VAL A N 1
ATOM 2228 C CA . VAL A 1 278 ? 6.365 12.818 14.716 1.00 91.44 278 VAL A CA 1
ATOM 2229 C C . VAL A 1 278 ? 6.894 12.714 16.153 1.00 91.44 278 VAL A C 1
ATOM 2231 O O . VAL A 1 278 ? 8.063 12.381 16.366 1.00 91.44 278 VAL A O 1
ATOM 22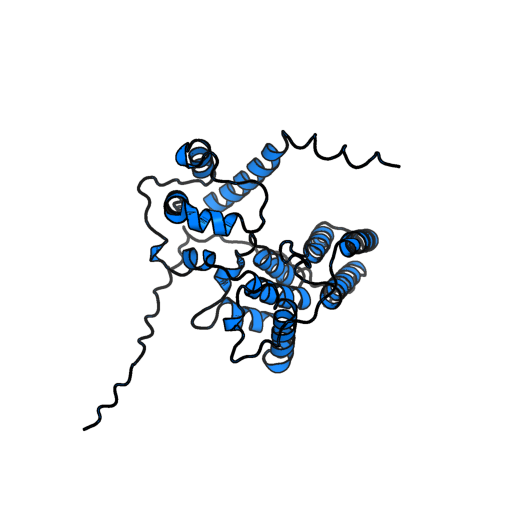34 N N . ALA A 1 279 ? 6.055 12.968 17.159 1.00 91.00 279 ALA A N 1
ATOM 2235 C CA . ALA A 1 279 ? 6.444 12.844 18.562 1.00 91.00 279 ALA A CA 1
ATOM 2236 C C . ALA A 1 279 ? 6.775 11.389 18.940 1.00 91.00 279 ALA A C 1
ATOM 2238 O O . ALA A 1 279 ? 7.796 11.132 19.579 1.00 91.00 279 ALA A O 1
ATOM 2239 N N . LEU A 1 280 ? 5.968 10.421 18.494 1.00 89.44 280 LEU A N 1
ATOM 2240 C CA . LEU A 1 280 ? 6.247 8.992 18.677 1.00 89.44 280 LEU A CA 1
ATOM 2241 C C . LEU A 1 280 ? 7.564 8.600 18.004 1.00 89.44 280 LEU A C 1
ATOM 2243 O O . LEU A 1 280 ? 8.428 8.007 18.645 1.00 89.44 280 LEU A O 1
ATOM 2247 N N . PHE A 1 281 ? 7.756 9.002 16.746 1.00 87.44 281 PHE A N 1
ATOM 2248 C CA . PHE A 1 281 ? 8.983 8.720 16.008 1.00 87.44 281 PHE A CA 1
ATOM 2249 C C . PHE A 1 281 ? 10.226 9.266 16.724 1.00 87.44 281 PHE A C 1
ATOM 2251 O O . PHE A 1 281 ? 11.177 8.525 16.963 1.00 87.44 281 PHE A O 1
ATOM 2258 N N . THR A 1 282 ? 10.215 10.532 17.145 1.00 88.75 282 THR A N 1
ATOM 2259 C CA . THR A 1 282 ? 11.380 11.145 17.809 1.00 88.75 282 THR A CA 1
ATOM 2260 C C . THR A 1 282 ? 11.631 10.578 19.211 1.00 88.75 282 THR A C 1
ATOM 2262 O O . THR A 1 282 ? 12.785 10.356 19.578 1.00 88.75 282 THR A O 1
ATOM 2265 N N . SER A 1 283 ? 10.578 10.260 19.972 1.00 85.19 283 SER A N 1
ATOM 2266 C CA . SER A 1 283 ? 10.692 9.661 21.314 1.00 85.19 283 SER A CA 1
ATOM 2267 C C . SER A 1 283 ? 11.148 8.193 21.318 1.00 85.19 283 SER A C 1
ATOM 2269 O O . SER A 1 283 ? 11.782 7.750 22.278 1.00 85.19 283 SER A O 1
ATOM 2271 N N . SER A 1 284 ? 10.908 7.453 20.230 1.00 74.06 284 SER A N 1
ATOM 2272 C CA . SER A 1 284 ? 11.261 6.029 20.093 1.00 74.06 284 SER A CA 1
ATOM 2273 C C . SER A 1 284 ? 12.774 5.738 20.081 1.00 74.06 284 SER A C 1
ATOM 2275 O O . SER A 1 284 ? 13.199 4.599 20.270 1.00 74.06 284 SER A O 1
ATOM 2277 N N . THR A 1 285 ? 13.618 6.765 19.933 1.00 57.22 285 THR A N 1
ATOM 2278 C CA . THR A 1 285 ? 15.073 6.624 19.733 1.00 57.22 285 THR A CA 1
ATOM 2279 C C . THR A 1 285 ? 15.900 6.411 21.010 1.00 57.22 285 THR A C 1
ATOM 2281 O O . THR A 1 285 ? 17.127 6.394 20.955 1.00 57.22 285 THR A O 1
ATOM 2284 N N . SER A 1 286 ? 15.275 6.165 22.165 1.00 49.03 286 SER A N 1
ATOM 2285 C CA . SER A 1 286 ? 16.004 6.118 23.445 1.00 49.03 286 SER A CA 1
ATOM 2286 C C . SER A 1 286 ? 16.638 4.761 23.808 1.00 49.03 286 SER A C 1
ATOM 2288 O O . SER A 1 286 ? 17.339 4.702 24.811 1.00 49.03 286 SER A O 1
ATOM 2290 N N . ASN A 1 287 ? 16.451 3.683 23.028 1.00 43.84 287 ASN A N 1
ATOM 2291 C CA . ASN A 1 287 ? 16.993 2.348 23.372 1.00 43.84 287 ASN A CA 1
ATOM 2292 C C . ASN A 1 287 ? 17.656 1.555 22.224 1.00 43.84 287 ASN A C 1
ATOM 2294 O O . ASN A 1 287 ? 18.060 0.410 22.427 1.00 43.84 287 ASN A O 1
ATOM 2298 N N . CYS A 1 288 ? 17.844 2.130 21.034 1.00 38.06 288 CYS A N 1
ATOM 2299 C CA . CYS A 1 288 ? 18.427 1.408 19.894 1.00 38.06 288 CYS A CA 1
ATOM 2300 C C . CYS A 1 288 ? 19.957 1.588 19.786 1.00 38.06 288 CYS A C 1
ATOM 2302 O O . CYS A 1 288 ? 20.467 2.021 18.758 1.00 38.06 288 CYS A O 1
ATOM 2304 N N . SER A 1 289 ? 20.700 1.256 20.849 1.00 31.72 289 SER A N 1
ATOM 2305 C CA . SER A 1 289 ? 22.179 1.321 20.863 1.00 31.72 289 SER A CA 1
ATOM 2306 C C . SER A 1 289 ? 22.867 -0.042 21.016 1.00 31.72 289 SER A C 1
ATOM 2308 O O . SER A 1 289 ? 24.093 -0.099 21.081 1.00 31.72 289 SER A O 1
ATOM 2310 N N . SER A 1 290 ? 22.128 -1.155 21.077 1.00 32.12 290 SER A N 1
ATOM 2311 C CA . SER A 1 290 ? 22.701 -2.488 21.342 1.00 32.12 290 SER A CA 1
ATOM 2312 C C . SER A 1 290 ? 22.624 -3.492 20.184 1.00 32.12 290 SER A C 1
ATOM 2314 O O . SER A 1 290 ? 23.193 -4.573 20.308 1.00 32.12 290 SER A O 1
ATOM 2316 N N . TYR A 1 291 ? 22.035 -3.152 19.032 1.00 34.56 291 TYR A N 1
ATOM 2317 C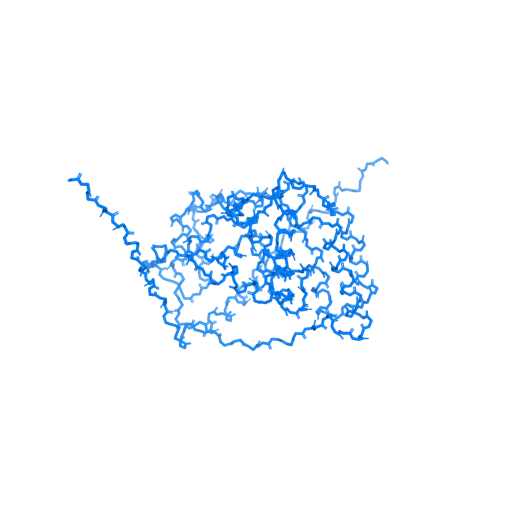 CA . TYR A 1 291 ? 21.806 -4.116 17.937 1.00 34.56 291 TYR A CA 1
ATOM 2318 C C . TYR A 1 291 ? 22.801 -4.068 16.758 1.00 34.56 291 TYR A C 1
ATOM 2320 O O . TYR A 1 291 ? 22.489 -4.531 15.666 1.00 34.56 291 TYR A O 1
ATOM 2328 N N . GLN A 1 292 ? 24.025 -3.558 16.955 1.00 32.50 292 GLN A N 1
ATOM 2329 C CA . GLN A 1 292 ? 25.034 -3.491 15.876 1.00 32.50 292 GLN A CA 1
ATOM 2330 C C . GLN A 1 292 ? 26.470 -3.887 16.277 1.00 32.50 292 GLN A C 1
ATOM 2332 O O . GLN A 1 292 ? 27.443 -3.390 15.712 1.00 32.50 292 GLN A O 1
ATOM 2337 N N . ARG A 1 293 ? 26.647 -4.818 17.229 1.00 30.89 293 ARG A N 1
ATOM 2338 C CA . ARG A 1 293 ? 27.991 -5.319 17.611 1.00 30.89 293 ARG A CA 1
ATOM 2339 C C . ARG A 1 293 ? 28.180 -6.839 17.665 1.00 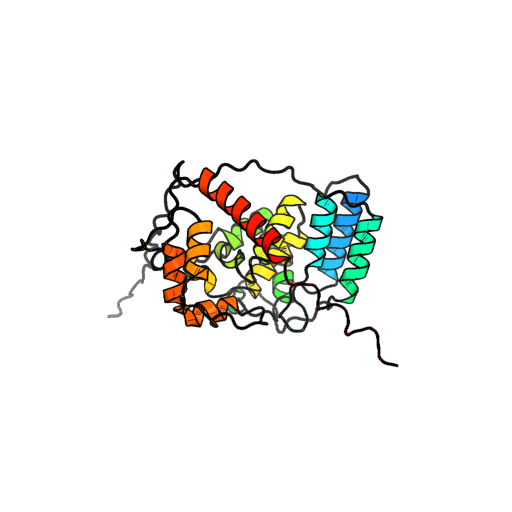30.89 293 ARG A C 1
ATOM 2341 O O . ARG A 1 293 ? 29.153 -7.289 18.259 1.00 30.89 293 ARG A O 1
ATOM 2348 N N . SER A 1 294 ? 27.325 -7.634 17.025 1.00 30.22 294 SER A N 1
ATOM 2349 C CA . SER A 1 294 ? 27.461 -9.104 17.023 1.00 30.22 294 SER A CA 1
ATOM 2350 C C . SER A 1 294 ? 27.841 -9.745 15.681 1.00 30.22 294 SER A C 1
ATOM 2352 O O . SER A 1 294 ? 27.997 -10.960 15.645 1.00 30.22 294 SER A O 1
ATOM 2354 N N . SER A 1 295 ? 28.102 -8.979 14.614 1.00 34.72 295 SER A N 1
ATOM 2355 C CA . SER A 1 295 ? 28.460 -9.560 13.298 1.00 34.72 295 SER A CA 1
ATOM 2356 C C . SER A 1 295 ? 29.876 -9.242 12.804 1.00 34.72 295 SER A C 1
ATOM 2358 O O . SER A 1 295 ? 30.178 -9.451 11.635 1.00 34.72 295 SER A O 1
ATOM 2360 N N . ILE A 1 296 ? 30.773 -8.773 13.676 1.00 40.12 296 ILE A N 1
ATOM 2361 C CA . ILE A 1 296 ? 32.211 -8.682 13.372 1.00 40.12 296 ILE A CA 1
ATOM 2362 C C . ILE A 1 296 ? 32.964 -9.438 14.462 1.00 40.12 296 ILE A C 1
ATOM 2364 O O . ILE A 1 296 ? 33.445 -8.845 15.421 1.00 40.12 296 ILE A O 1
ATOM 2368 N N . ASN A 1 297 ? 32.948 -10.766 14.358 1.00 32.31 297 ASN A N 1
ATOM 2369 C CA . ASN A 1 297 ? 33.990 -11.677 14.837 1.00 32.31 297 ASN A CA 1
ATOM 2370 C C . ASN A 1 297 ? 33.524 -13.117 14.618 1.00 32.31 297 ASN A C 1
ATOM 2372 O O . ASN A 1 297 ? 32.888 -13.680 15.501 1.00 32.31 297 ASN A O 1
ATOM 2376 N N . MET A 1 298 ? 33.881 -13.715 13.480 1.00 32.56 298 MET A N 1
ATOM 2377 C CA . MET A 1 298 ? 34.242 -15.134 13.392 1.00 32.56 298 MET A CA 1
ATOM 2378 C C . MET A 1 298 ? 35.107 -15.357 12.146 1.00 32.56 298 MET A C 1
ATOM 2380 O O . MET A 1 298 ? 34.627 -15.128 11.041 1.00 32.56 298 MET A O 1
ATOM 2384 N N . GLY A 1 299 ? 36.333 -15.848 12.366 1.00 34.19 299 GLY A N 1
ATOM 2385 C CA . GLY A 1 299 ? 37.134 -16.616 11.399 1.00 34.19 299 GLY A CA 1
ATOM 2386 C C . GLY A 1 299 ? 37.946 -15.824 10.396 1.00 34.19 299 GLY A C 1
ATOM 2387 O O . GLY A 1 299 ? 37.429 -15.628 9.280 1.00 34.19 299 GLY A O 1
#